Protein 3T2L (pdb70)

B-factor: mean 57.83, std 18.02, range [22.35, 181.58]

Radius of gyration: 25.31 Å; Cα contacts (8 Å, |Δi|>4): 677; chains: 1; bounding box: 60×40×96 Å

Secondary structure (DSSP, 8-state):
--EE-EEEEEEEPPP-SSS---SPEEP-SSEEEEEEEEPP----S---EEEEEEEEETTEEE-SSGGGPPEE-SS-EEEEEEES--TT---TTSEEEE--B--GGG--EEE-----TTS-EEEE--BSS-EEEEEEEEES----EEEEEEEE-TT-EEEEEE-TTTT--EEEEEES-EE-SSS-SSS-EEPPTT--EEEEE---EEPP--EE-TT--EEEEEEEEEETTB--EEEETTT--EE-TT-EEEEEEEEE------------SS--

Foldseek 3Di:
DKDFQFAAFEFEDADDDPHDDDDTHTDQFAWKFKWKDQDPDPDSVDDTDFGQIWTHDPNGTGHPDPVSTDIFAQGDMWMKMKPDRDPPQGALQFRKDFKAWDDPRNFMDMAETDDGRVRSYDYGYFTQKFKEKEWEAEDQAPQFKWAWKKKFFQWAAGIWGFNRYHDRDIGGDDTGIDIYPCHHNVRIDGHDHPDTDMTMIIHKDFFDFPDQDPVRWTFTMWMWIQTPNDIIDTDTCVLPGIRDTNYYHYHYHYDYDDDDDDDDDDDDPDDD

Sequence (272 aa):
LRVPLQVSSAVIKKQEVVTRRLAPDPVPLTEGAIGIFLSGTEPEDSGYKVIDNRKYVYSEGHHWGPPTANDTIYLVGNDADVCAYYPYKDDSYTDKTVIPLQSQDYVETEDIYYALNTINGFTPAITFDVHAYSLVELKISRENYFPCEISKITLKNSNLIKKGTINIAVDGSIHSSETGNYDLTTVTDASPHTLSVGESYVCRVLIPVPLKIERTDAEGGEFGLSVSLVIDGQQLVEIPYSELGEFRRQQGEKYVIGLKIKGTEIVPTVKALEWEDE

InterPro domains:
  IPR025049 Fimbrillin-like 1 [PF13149] (66-308)
  IPR042278 Fimbrillin-like 1, N-terminal [G3DSA:2.60.40.2620] (36-170)

Solvent-accessible surface area: 15919 Å² total

Nearest PDB structures (foldseek):
  3t2l-assembly1_A-2  TM=1.004E+00  e=6.876E-54  Bacteroides fragilis NCTC 9343
  3ufi-assembly1_A  TM=6.342E-01  e=2.877E-09  Bacteroides ovatus ATCC 8483
  5f44-assembly2_B  TM=2.552E-01  e=3.844E-03  Lacticaseibacillus rhamnosus GG
  4oq1-assembly1_A  TM=2.582E-01  e=5.865E-02  Streptococcus pneumoniae TIGR4
  6vjb-assembly1_A  TM=2.154E-01  e=1.006E-02  Streptococcus pyogenes

Structure (mmCIF, N/CA/C/O backbone):
data_3T2L
#
_entry.id   3T2L
#
_cell.length_a   87.285
_cell.length_b   87.285
_cell.length_c   101.476
_cell.angle_alpha   90.000
_cell.angle_beta   90.000
_cell.angle_gamma   120.000
#
_symmetry.space_group_name_H-M   'P 32 2 1'
#
loop_
_entity.id
_entity.type
_entity.pdbx_description
1 polymer 'Putative cell adhesion protein'
2 non-polymer 'CHLORIDE ION'
3 non-polymer GLYCEROL
4 water water
#
loop_
_atom_site.group_PDB
_atom_site.id
_atom_site.type_symbol
_atom_site.label_atom_id
_atom_site.label_alt_id
_atom_site.label_comp_id
_atom_site.label_asym_id
_atom_site.label_entity_id
_atom_site.label_seq_id
_atom_site.pdbx_PDB_ins_code
_atom_site.Cartn_x
_atom_site.Cartn_y
_atom_site.Cartn_z
_atom_site.occupancy
_atom_site.B_iso_or_equiv
_atom_site.auth_seq_id
_atom_site.auth_comp_id
_atom_site.auth_asym_id
_atom_site.auth_atom_id
_atom_site.pdbx_PDB_model_num
ATOM 1 N N . LEU A 1 17 ? 11.820 39.843 -34.749 1.00 62.46 36 LEU A N 1
ATOM 2 C CA . LEU A 1 17 ? 12.337 40.813 -33.783 1.00 61.43 36 LEU A CA 1
ATOM 3 C C . LEU A 1 17 ? 11.756 40.512 -32.402 1.00 60.61 36 LEU A C 1
ATOM 4 O O . LEU A 1 17 ? 10.547 40.297 -32.245 1.00 60.42 36 LEU A O 1
ATOM 9 N N . ARG A 1 18 ? 12.640 40.471 -31.418 1.00 52.99 37 ARG A N 1
ATOM 10 C CA . ARG A 1 18 ? 12.317 40.063 -30.066 1.00 51.22 37 ARG A CA 1
ATOM 11 C C . ARG A 1 18 ? 12.955 40.968 -29.012 1.00 52.64 37 ARG A C 1
ATOM 12 O O . ARG A 1 18 ? 14.026 41.515 -29.222 1.00 53.84 37 ARG A O 1
ATOM 20 N N . VAL A 1 19 ? 12.297 41.091 -27.870 1.00 46.73 38 VAL A N 1
ATOM 21 C CA . VAL A 1 19 ? 12.782 41.827 -26.715 1.00 44.68 38 VAL A CA 1
ATOM 22 C C . VAL A 1 19 ? 12.728 40.891 -25.471 1.00 49.12 38 VAL A C 1
ATOM 23 O O . VAL A 1 19 ? 11.850 40.017 -25.402 1.00 47.87 38 VAL A O 1
ATOM 27 N N . PRO A 1 20 ? 13.628 41.072 -24.478 1.00 43.98 39 PRO A N 1
ATOM 28 C CA . PRO A 1 20 ? 13.548 40.235 -23.265 1.00 42.54 39 PRO A CA 1
ATOM 29 C C . PRO A 1 20 ? 12.294 40.496 -22.413 1.00 45.32 39 PRO A C 1
ATOM 30 O O . PRO A 1 20 ? 11.817 41.633 -22.316 1.00 45.06 39 PRO A O 1
ATOM 34 N N . LEU A 1 21 ? 11.773 39.443 -21.774 1.00 39.94 40 LEU A N 1
ATOM 35 C CA . LEU A 1 21 ? 10.703 39.585 -20.801 1.00 39.96 40 LEU A CA 1
ATOM 36 C C . LEU A 1 21 ? 11.254 40.425 -19.637 1.00 43.92 40 LEU A C 1
ATOM 37 O O . LEU A 1 21 ? 12.401 40.196 -19.223 1.00 43.28 40 LEU A O 1
ATOM 42 N N . GLN A 1 22 ? 10.478 41.409 -19.131 1.00 39.64 41 GLN A N 1
ATOM 43 C CA . GLN A 1 22 ? 10.934 42.200 -17.994 1.00 39.27 41 GLN A CA 1
ATOM 44 C C . GLN A 1 22 ? 10.162 41.834 -16.758 1.00 44.29 41 GLN A C 1
ATOM 45 O O . GLN A 1 22 ? 9.007 42.277 -16.604 1.00 45.37 41 GLN A O 1
ATOM 51 N N . VAL A 1 23 ? 10.786 41.079 -15.833 1.00 41.17 42 VAL A N 1
ATOM 52 C CA . VAL A 1 23 ? 10.107 40.734 -14.559 1.00 39.45 42 VAL A CA 1
ATOM 53 C C . VAL A 1 23 ? 10.298 41.933 -13.600 1.00 47.51 42 VAL A C 1
ATOM 54 O O . VAL A 1 23 ? 11.351 42.059 -12.961 1.00 49.08 42 VAL A O 1
ATOM 58 N N . SER A 1 24 ? 9.294 42.836 -13.553 1.00 44.98 43 SER A N 1
ATOM 59 C CA . SER A 1 24 ? 9.302 44.045 -12.706 1.00 45.91 43 SER A CA 1
ATOM 60 C C . SER A 1 24 ? 9.440 43.674 -11.222 1.00 50.53 43 SER A C 1
ATOM 61 O O . SER A 1 24 ? 10.236 44.277 -10.505 1.00 50.99 43 SER A O 1
ATOM 64 N N . SER A 1 25 ? 8.677 42.666 -10.776 1.00 45.02 44 SER A N 1
ATOM 65 C CA . SER A 1 25 ? 8.723 42.178 -9.406 1.00 43.70 44 SER A CA 1
ATOM 66 C C . SER A 1 25 ? 7.902 40.917 -9.280 1.00 44.51 44 SER A C 1
ATOM 67 O O . SER A 1 25 ? 7.139 40.582 -10.189 1.00 43.32 44 SER A O 1
ATOM 70 N N . ALA A 1 26 ? 8.084 40.209 -8.154 1.00 40.45 45 ALA A N 1
ATOM 71 C CA . ALA A 1 26 ? 7.301 39.052 -7.719 1.00 39.12 45 ALA A CA 1
ATOM 72 C C . ALA A 1 26 ? 6.841 39.426 -6.335 1.00 44.89 45 ALA A C 1
ATOM 73 O O . ALA A 1 26 ? 7.684 39.601 -5.450 1.00 47.09 45 ALA A O 1
ATOM 75 N N . VAL A 1 27 ? 5.537 39.694 -6.167 1.00 40.80 46 VAL A N 1
ATOM 76 C CA . VAL A 1 27 ? 4.983 40.165 -4.880 1.00 41.09 46 VAL A CA 1
ATOM 77 C C . VAL A 1 27 ? 4.061 39.121 -4.228 1.00 46.19 46 VAL A C 1
ATOM 78 O O . VAL A 1 27 ? 3.426 38.350 -4.944 1.00 46.18 46 VAL A O 1
ATOM 82 N N . ILE A 1 28 ? 3.981 39.107 -2.876 1.00 44.52 47 ILE A N 1
ATOM 83 C CA . ILE A 1 28 ? 3.127 38.180 -2.127 1.00 44.93 47 ILE A CA 1
ATOM 84 C C . ILE A 1 28 ? 1.734 38.768 -1.969 1.00 50.80 47 ILE A C 1
ATOM 85 O O . ILE A 1 28 ? 1.592 39.843 -1.393 1.00 51.79 47 ILE A O 1
ATOM 90 N N . LYS A 1 29 ? 0.717 38.046 -2.458 1.00 48.33 48 LYS A N 1
ATOM 91 C CA A LYS A 1 29 ? -0.684 38.437 -2.329 0.50 49.22 48 LYS A CA 1
ATOM 92 C CA B LYS A 1 29 ? -0.669 38.460 -2.315 0.50 49.65 48 LYS A CA 1
ATOM 93 C C . LYS A 1 29 ? -1.193 38.043 -0.926 1.00 53.83 48 LYS A C 1
ATOM 94 O O . LYS A 1 29 ? -1.184 36.848 -0.561 1.00 52.11 48 LYS A O 1
ATOM 105 N N . GLN A 1 30 ? -1.585 39.045 -0.127 1.00 50.16 49 GLN A N 1
ATOM 106 C CA . GLN A 1 30 ? -2.101 38.810 1.208 1.00 49.92 49 GLN A CA 1
ATOM 107 C C . GLN A 1 30 ? -3.598 38.622 1.102 1.00 51.59 49 GLN A C 1
ATOM 108 O O . GLN A 1 30 ? -4.269 39.426 0.458 1.00 52.07 49 GLN A O 1
ATOM 114 N N . GLU A 1 31 ? -4.114 37.544 1.701 1.00 46.17 50 GLU A N 1
ATOM 115 C CA . GLU A 1 31 ? -5.556 37.272 1.711 1.00 46.25 50 GLU A CA 1
ATOM 116 C C . GLU A 1 31 ? -6.255 38.202 2.689 1.00 49.31 50 GLU A C 1
ATOM 117 O O . GLU A 1 31 ? -5.685 38.572 3.709 1.00 48.73 50 GLU A O 1
ATOM 123 N N . VAL A 1 32 ? -7.485 38.576 2.377 1.00 47.16 51 VAL A N 1
ATOM 124 C CA . VAL A 1 32 ? -8.309 39.449 3.206 1.00 46.70 51 VAL A CA 1
ATOM 125 C C . VAL A 1 32 ? -9.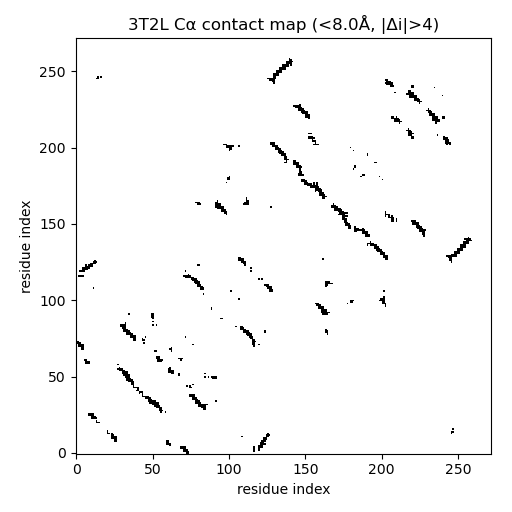084 38.543 4.125 1.00 50.47 51 VAL A C 1
ATOM 126 O O . VAL A 1 32 ? -10.017 37.864 3.687 1.00 50.02 51 VAL A O 1
ATOM 130 N N . VAL A 1 33 ? -8.650 38.473 5.391 1.00 46.80 52 VAL A N 1
ATOM 131 C CA . VAL A 1 33 ? -9.301 37.640 6.397 1.00 46.29 52 VAL A CA 1
ATOM 132 C C . VAL A 1 33 ? -9.912 38.541 7.504 1.00 49.91 52 VAL A C 1
ATOM 133 O O . VAL A 1 33 ? -11.108 38.447 7.762 1.00 50.00 52 VAL A O 1
ATOM 137 N N . THR A 1 34 ? -9.087 39.391 8.153 1.00 46.20 53 THR A N 1
ATOM 138 C CA . THR A 1 34 ? -9.502 40.296 9.246 1.00 47.05 53 THR A CA 1
ATOM 139 C C . THR A 1 34 ? -9.261 41.761 8.908 1.00 51.05 53 THR A C 1
ATOM 140 O O . THR A 1 34 ? -9.888 42.626 9.513 1.00 52.04 53 THR A O 1
ATOM 144 N N . ARG A 1 35 ? -8.334 42.030 7.976 1.00 45.92 54 ARG A N 1
ATOM 145 C CA A ARG A 1 35 ? -7.989 43.384 7.549 0.50 47.02 54 ARG A CA 1
ATOM 146 C CA B ARG A 1 35 ? -8.012 43.392 7.544 0.50 47.04 54 ARG A CA 1
ATOM 147 C C . ARG A 1 35 ? -7.842 43.448 6.025 1.00 51.27 54 ARG A C 1
ATOM 148 O O . ARG A 1 35 ? -7.583 42.415 5.389 1.00 49.70 54 ARG A O 1
ATOM 163 N N . LEU A 1 36 ? -7.989 44.657 5.445 1.00 48.38 55 LEU A N 1
ATOM 164 C CA . LEU A 1 36 ? -7.810 44.854 4.011 1.00 48.21 55 LEU A CA 1
ATOM 165 C C . LEU A 1 36 ? -6.314 44.767 3.698 1.00 54.24 55 LEU A C 1
ATOM 166 O O . LEU A 1 36 ? -5.475 45.025 4.577 1.00 52.94 55 LEU A O 1
ATOM 171 N N . ALA A 1 37 ? -5.986 44.336 2.475 1.00 52.20 56 ALA A N 1
ATOM 172 C CA . ALA A 1 37 ? -4.599 44.093 2.089 1.00 50.99 56 ALA A CA 1
ATOM 173 C C . ALA A 1 37 ? -3.860 45.374 1.747 1.00 56.98 56 ALA A C 1
ATOM 174 O O . ALA A 1 37 ? -4.287 46.148 0.882 1.00 56.75 56 ALA A O 1
ATOM 176 N N . PRO A 1 38 ? -2.699 45.583 2.394 1.00 55.72 57 PRO A N 1
ATOM 177 C CA . PRO A 1 38 ? -1.875 46.747 2.042 1.00 58.30 57 PRO A CA 1
ATOM 178 C C . PRO A 1 38 ? -1.127 46.507 0.712 1.00 65.88 57 PRO A C 1
ATOM 179 O O . PRO A 1 38 ? -1.432 45.544 -0.004 1.00 64.84 57 PRO A O 1
ATOM 183 N N . ASP A 1 39 ? -0.138 47.359 0.385 1.00 65.84 58 ASP A N 1
ATOM 184 C CA . ASP A 1 39 ? 0.688 47.152 -0.804 1.00 65.97 58 ASP A CA 1
ATOM 185 C C . ASP A 1 39 ? 1.394 45.815 -0.658 1.00 65.71 58 ASP A C 1
ATOM 186 O O . ASP A 1 39 ? 1.914 45.544 0.430 1.00 63.01 58 ASP A O 1
ATOM 191 N N . PRO A 1 40 ? 1.321 44.928 -1.694 1.00 62.16 59 PRO A N 1
ATOM 192 C CA . PRO A 1 40 ? 1.940 43.591 -1.576 1.00 59.10 59 PRO A CA 1
ATOM 193 C C . PRO A 1 40 ? 3.433 43.652 -1.311 1.00 59.52 59 PRO A C 1
ATOM 194 O O . PRO A 1 40 ? 4.122 44.533 -1.821 1.00 59.43 59 PRO A O 1
ATOM 198 N N . VAL A 1 41 ? 3.912 42.727 -0.479 1.00 54.42 60 VAL A N 1
ATOM 199 C CA . VAL A 1 41 ? 5.314 42.617 -0.072 1.00 52.97 60 VAL A CA 1
ATOM 200 C C . VAL A 1 41 ? 6.119 41.966 -1.215 1.00 52.76 60 VAL A C 1
ATOM 201 O O . VAL A 1 41 ? 5.791 40.854 -1.624 1.00 49.95 60 VAL A O 1
ATOM 205 N N . PRO A 1 42 ? 7.164 42.627 -1.751 1.00 49.59 61 PRO A N 1
ATOM 206 C CA . PRO A 1 42 ? 7.928 41.992 -2.843 1.00 48.10 61 PRO A CA 1
ATOM 207 C C . PRO A 1 42 ? 8.918 40.953 -2.330 1.00 54.79 61 PRO A C 1
ATOM 208 O O . PRO A 1 42 ? 9.500 41.123 -1.251 1.00 55.78 61 PRO A O 1
ATOM 212 N N . LEU A 1 43 ? 9.114 39.863 -3.118 1.00 50.57 62 LEU A N 1
ATOM 213 C CA . LEU A 1 43 ? 10.106 38.815 -2.815 1.00 48.51 62 LEU A CA 1
ATOM 214 C C . LEU A 1 43 ? 11.461 39.376 -3.230 1.00 51.50 62 LEU A C 1
ATOM 215 O O . LEU A 1 43 ? 11.562 39.970 -4.305 1.00 50.24 62 LEU A O 1
ATOM 220 N N . THR A 1 44 ? 12.446 39.372 -2.321 1.00 50.25 63 THR A N 1
ATOM 221 C CA . THR A 1 44 ? 13.736 40.007 -2.644 1.00 51.72 63 THR A CA 1
ATOM 222 C C . THR A 1 44 ? 14.916 39.025 -2.476 1.00 57.46 63 THR A C 1
ATOM 223 O O . THR A 1 44 ? 16.049 39.439 -2.188 1.00 59.33 63 THR A O 1
ATOM 227 N N . GLU A 1 45 ? 14.653 37.731 -2.689 1.00 52.66 64 GLU A N 1
ATOM 228 C CA . GLU A 1 45 ? 15.671 36.691 -2.574 1.00 52.10 64 GLU A CA 1
ATOM 229 C C . GLU A 1 45 ? 15.223 35.397 -3.195 1.00 52.36 64 GLU A C 1
ATOM 230 O O . GLU A 1 45 ? 14.027 35.079 -3.202 1.00 51.04 64 GLU A O 1
ATOM 236 N N . GLY A 1 46 ? 16.212 34.613 -3.599 1.00 46.42 65 GLY A N 1
ATOM 237 C CA . GLY A 1 46 ? 15.994 33.282 -4.125 1.00 44.74 65 GLY A CA 1
ATOM 238 C C . GLY A 1 46 ? 15.767 33.263 -5.613 1.00 47.29 65 GLY A C 1
ATOM 239 O O . GLY A 1 46 ? 16.338 34.078 -6.351 1.00 47.06 65 GLY A O 1
ATOM 240 N N . ALA A 1 47 ? 14.911 32.313 -6.052 1.00 41.64 66 ALA A N 1
ATOM 241 C CA . ALA A 1 47 ? 14.658 32.058 -7.445 1.00 39.76 66 ALA A CA 1
ATOM 242 C C . ALA A 1 47 ? 13.216 31.660 -7.708 1.00 41.78 66 ALA A C 1
ATOM 243 O O . ALA A 1 47 ? 12.550 31.064 -6.850 1.00 39.29 66 ALA A O 1
ATOM 245 N N . ILE A 1 48 ? 12.731 32.016 -8.912 1.00 37.85 67 ILE A N 1
ATOM 246 C CA . ILE A 1 48 ? 11.380 31.670 -9.367 1.00 37.72 67 ILE A CA 1
ATOM 247 C C . ILE A 1 48 ? 11.502 30.749 -10.582 1.00 40.13 67 ILE A C 1
ATOM 248 O O . ILE A 1 48 ? 12.516 30.782 -11.281 1.00 39.27 67 ILE A O 1
ATOM 253 N N . GLY A 1 49 ? 10.467 29.961 -10.810 1.00 37.27 68 GLY A N 1
ATOM 254 C CA . GLY A 1 49 ? 10.331 29.110 -11.987 1.00 38.11 68 GLY A CA 1
ATOM 255 C C . GLY A 1 49 ? 9.308 29.726 -12.926 1.00 42.11 68 GLY A C 1
ATOM 256 O O . GLY A 1 49 ? 8.162 29.938 -12.530 1.00 41.91 68 GLY A O 1
ATOM 257 N N . ILE A 1 50 ? 9.711 30.058 -14.161 1.00 38.70 69 ILE A N 1
ATOM 258 C CA . ILE A 1 50 ? 8.809 30.686 -15.135 1.00 37.86 69 ILE A CA 1
ATOM 259 C C . ILE A 1 50 ? 8.471 29.709 -16.254 1.00 41.76 69 ILE A C 1
ATOM 260 O O . ILE A 1 50 ? 9.325 28.952 -16.722 1.00 43.68 69 ILE A O 1
ATOM 265 N N . PHE A 1 51 ? 7.203 29.723 -16.661 1.00 36.34 70 PHE A N 1
ATOM 266 C CA . PHE A 1 51 ? 6.660 28.945 -17.778 1.00 35.61 70 PHE A CA 1
ATOM 267 C C . PHE A 1 51 ? 6.117 29.872 -18.842 1.00 41.97 70 PHE A C 1
ATOM 268 O O . PHE A 1 51 ? 5.443 30.846 -18.517 1.00 41.15 70 PHE A O 1
ATOM 276 N N . LEU A 1 52 ? 6.400 29.575 -20.111 1.00 40.04 71 LEU A N 1
ATOM 277 C CA . LEU A 1 52 ? 5.849 30.315 -21.234 1.00 39.44 71 LEU A CA 1
ATOM 278 C C . LEU A 1 52 ? 5.353 29.336 -22.287 1.00 45.43 71 LEU A C 1
ATOM 279 O O . LEU A 1 52 ? 6.041 28.366 -22.628 1.00 45.58 71 LEU A O 1
ATOM 284 N N . SER A 1 53 ? 4.164 29.622 -22.826 1.00 43.12 72 SER A N 1
ATOM 285 C CA . SER A 1 53 ? 3.610 28.938 -23.985 1.00 44.02 72 SER A CA 1
ATOM 286 C C . SER A 1 53 ? 2.863 29.976 -24.863 1.00 48.79 72 SER A C 1
ATOM 287 O O . SER A 1 53 ? 2.294 30.932 -24.339 1.00 47.37 72 SER A O 1
ATOM 290 N N . GLY A 1 54 ? 2.913 29.815 -26.180 1.00 47.73 73 GLY A N 1
ATOM 291 C CA . GLY A 1 54 ? 2.214 30.722 -27.084 1.00 48.96 73 GLY A CA 1
ATOM 292 C C . GLY A 1 54 ? 0.712 30.685 -26.863 1.00 57.79 73 GLY A C 1
ATOM 293 O O . GLY A 1 54 ? 0.160 29.611 -26.615 1.00 58.72 73 GLY A O 1
ATOM 294 N N . THR A 1 55 ? 0.048 31.863 -26.854 1.00 57.69 74 THR A N 1
ATOM 295 C CA . THR A 1 55 ? -1.408 31.965 -26.662 1.00 60.48 74 THR A CA 1
ATOM 296 C C . THR A 1 55 ? -2.089 31.236 -27.824 1.00 72.79 74 THR A C 1
ATOM 297 O O . THR A 1 55 ? -1.620 31.328 -28.964 1.00 73.94 74 THR A O 1
ATOM 301 N N . GLU A 1 56 ? -3.152 30.468 -27.514 1.00 75.31 75 GLU A N 1
ATOM 302 C CA . GLU A 1 56 ? -3.917 29.661 -28.467 1.00 79.90 75 GLU A CA 1
ATOM 303 C C . GLU A 1 56 ? -4.407 30.488 -29.674 1.00 89.41 75 GLU A C 1
ATOM 304 O O . GLU A 1 56 ? -5.170 31.438 -29.475 1.00 89.72 75 GLU A O 1
ATOM 310 N N . PRO A 1 57 ? -3.953 30.158 -30.920 1.00 89.73 76 PRO A N 1
ATOM 311 C CA . PRO A 1 57 ? -4.409 30.918 -32.105 1.00 91.63 76 PRO A CA 1
ATOM 312 C C . PRO A 1 57 ? -5.860 30.60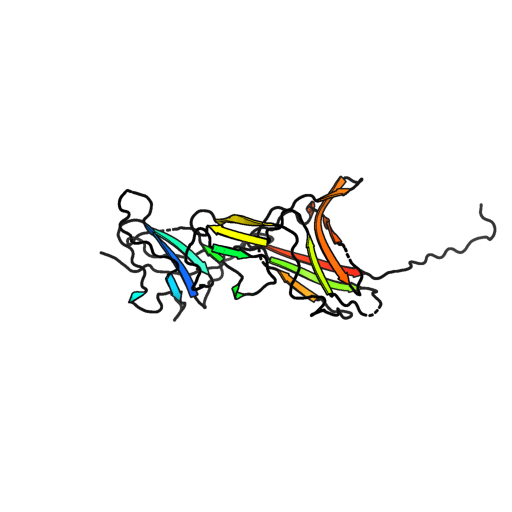9 -32.483 1.00 97.83 76 PRO A C 1
ATOM 313 O O . PRO A 1 57 ? -6.784 31.291 -32.040 1.00 98.08 76 PRO A O 1
ATOM 317 N N . GLU A 1 62 ? -1.912 26.531 -37.047 1.00 112.77 81 GLU A N 1
ATOM 318 C CA . GLU A 1 62 ? -2.088 26.906 -35.646 1.00 111.10 81 GLU A CA 1
ATOM 319 C C . GLU A 1 62 ? -0.714 27.101 -34.949 1.00 112.19 81 GLU A C 1
ATOM 320 O O . GLU A 1 62 ? -0.435 26.489 -33.909 1.00 111.06 81 GLU A O 1
ATOM 322 N N . ASP A 1 63 ? 0.129 27.979 -35.529 1.00 106.87 82 ASP A N 1
ATOM 323 C CA . ASP A 1 63 ? 1.465 28.295 -35.017 1.00 103.79 82 ASP A CA 1
ATOM 324 C C . ASP A 1 63 ? 1.418 29.560 -34.141 1.00 101.99 82 ASP A C 1
ATOM 325 O O . ASP A 1 63 ? 1.147 30.664 -34.632 1.00 101.78 82 ASP A O 1
ATOM 330 N N . SER A 1 64 ? 1.692 29.383 -32.842 1.00 93.40 83 SER A N 1
ATOM 331 C CA . SER A 1 64 ? 1.682 30.468 -31.858 1.00 89.89 83 SER A CA 1
ATOM 332 C C . SER A 1 64 ? 2.885 31.410 -31.999 1.00 87.37 83 SER A C 1
ATOM 333 O O . SER A 1 64 ? 2.801 32.547 -31.537 1.00 87.41 83 SER A O 1
ATOM 336 N N . GLY A 1 65 ? 3.972 30.937 -32.625 1.00 78.04 84 GLY A N 1
ATOM 337 C CA . GLY A 1 65 ? 5.202 31.706 -32.806 1.00 74.03 84 GLY A CA 1
ATOM 338 C C . GLY A 1 65 ? 6.150 31.581 -31.625 1.00 70.68 84 GLY A C 1
ATOM 339 O O . GLY A 1 65 ? 7.115 32.346 -31.514 1.00 70.11 84 GLY A O 1
ATOM 340 N N . TYR A 1 66 ? 5.862 30.622 -30.709 1.00 59.94 85 TYR A N 1
ATOM 341 C CA . TYR A 1 66 ? 6.685 30.368 -29.534 1.00 53.90 85 TYR A CA 1
ATOM 342 C C . TYR A 1 66 ? 6.979 28.901 -29.312 1.00 54.78 85 TYR A C 1
ATOM 343 O O . TYR A 1 66 ? 6.101 28.043 -29.372 1.00 55.73 85 TYR A O 1
ATOM 352 N N . LYS A 1 67 ? 8.210 28.642 -28.963 1.00 49.56 86 LYS A N 1
ATOM 353 C CA . LYS A 1 67 ? 8.663 27.359 -28.481 1.00 50.30 86 LYS A CA 1
ATOM 354 C C . LYS A 1 67 ? 8.344 27.389 -26.972 1.00 52.89 86 LYS A C 1
ATOM 355 O O . LYS A 1 67 ? 8.513 28.429 -26.318 1.00 51.31 86 LYS A O 1
ATOM 361 N N . VAL A 1 68 ? 7.779 26.298 -26.460 1.00 49.01 87 VAL A N 1
ATOM 362 C CA . VAL A 1 68 ? 7.393 26.122 -25.075 1.00 47.95 87 VAL A CA 1
ATOM 363 C C . VAL A 1 68 ? 8.628 26.248 -24.167 1.00 49.63 87 VAL A C 1
ATOM 364 O O . VAL A 1 68 ? 9.682 25.713 -24.500 1.00 50.20 87 VAL A O 1
ATOM 368 N N . ILE A 1 69 ? 8.494 26.996 -23.057 1.00 43.49 88 ILE A N 1
ATOM 369 C CA . ILE A 1 69 ? 9.522 27.160 -22.017 1.00 42.19 88 ILE A CA 1
ATOM 370 C C . ILE A 1 69 ? 8.925 26.635 -20.721 1.00 45.53 88 ILE A C 1
ATOM 371 O O . ILE A 1 69 ? 7.878 27.116 -20.282 1.00 45.26 88 ILE A O 1
ATOM 376 N N . ASP A 1 70 ? 9.538 25.588 -20.165 1.00 41.72 89 ASP A N 1
ATOM 377 C CA . ASP A 1 70 ? 9.077 24.958 -18.937 1.00 39.87 89 ASP A CA 1
ATOM 378 C C . ASP A 1 70 ? 10.080 25.159 -17.806 1.00 43.42 89 ASP A C 1
ATOM 379 O O . ASP A 1 70 ? 11.236 24.789 -17.952 1.00 44.64 89 ASP A O 1
ATOM 384 N N . ASN A 1 71 ? 9.639 25.750 -16.698 1.00 38.42 90 ASN A N 1
ATOM 385 C CA . ASN A 1 71 ? 10.402 25.925 -15.460 1.00 38.69 90 ASN A CA 1
ATOM 386 C C . ASN A 1 71 ? 11.755 26.638 -15.660 1.00 42.39 90 ASN A C 1
ATOM 387 O O . ASN A 1 71 ? 12.780 26.148 -15.203 1.00 44.33 90 ASN A O 1
ATOM 392 N N . ARG A 1 72 ? 11.761 27.779 -16.353 1.00 37.24 91 ARG A N 1
ATOM 393 C CA . ARG A 1 72 ? 12.985 28.554 -16.545 1.00 36.16 91 ARG A CA 1
ATOM 394 C C . ARG A 1 72 ? 13.322 29.282 -15.218 1.00 39.52 91 ARG A C 1
ATOM 395 O O . ARG A 1 72 ? 12.478 29.987 -14.675 1.00 37.17 91 ARG A O 1
ATOM 403 N N . LYS A 1 73 ? 14.525 29.070 -14.686 1.00 38.12 92 LYS A N 1
ATOM 404 C CA . LYS A 1 73 ? 14.954 29.683 -13.423 1.00 37.79 92 LYS A CA 1
ATOM 405 C C . LYS A 1 73 ? 15.367 31.152 -13.615 1.00 41.92 92 LYS A C 1
ATOM 406 O O . LYS A 1 73 ? 16.226 31.450 -14.447 1.00 39.73 92 LYS A O 1
ATOM 412 N N . TYR A 1 74 ? 14.722 32.071 -12.850 1.00 39.98 93 TYR A N 1
ATOM 413 C CA . TYR A 1 74 ? 15.071 33.506 -12.818 1.00 39.23 93 TYR A CA 1
ATOM 414 C C . TYR A 1 74 ? 15.495 33.811 -11.401 1.00 41.03 93 TYR A C 1
ATOM 415 O O . TYR A 1 74 ? 14.948 33.232 -10.469 1.00 38.80 93 TYR A O 1
ATOM 424 N N . VAL A 1 75 ? 16.549 34.600 -11.233 1.00 39.96 94 VAL A N 1
ATOM 425 C CA . VAL A 1 75 ? 17.096 34.839 -9.889 1.00 40.71 94 VAL A CA 1
ATOM 426 C C . VAL A 1 75 ? 17.046 36.322 -9.498 1.00 45.22 94 VAL A C 1
ATOM 427 O O . VAL A 1 75 ? 17.115 37.202 -10.350 1.00 44.36 94 VAL A O 1
ATOM 431 N N . TYR A 1 76 ? 16.892 36.590 -8.221 1.00 43.61 95 TYR A N 1
ATOM 432 C CA . TYR A 1 76 ? 16.884 37.969 -7.782 1.00 45.29 95 TYR A CA 1
ATOM 433 C C . TYR A 1 76 ? 18.315 38.412 -7.549 1.00 55.93 95 TYR A C 1
ATOM 434 O O . TYR A 1 76 ? 19.029 37.791 -6.763 1.00 57.69 95 TYR A O 1
ATOM 443 N N . SER A 1 77 ? 18.731 39.483 -8.217 1.00 56.50 96 SER A N 1
ATOM 444 C CA . SER A 1 77 ? 20.084 40.011 -8.100 1.00 60.52 96 SER A CA 1
ATOM 445 C C . SER A 1 77 ? 20.111 41.483 -8.456 1.00 70.90 96 SER A C 1
ATOM 446 O O . SER A 1 77 ? 19.527 41.882 -9.472 1.00 71.65 96 SER A O 1
ATOM 449 N N . GLU A 1 78 ? 20.823 42.283 -7.631 1.00 71.01 97 GLU A N 1
ATOM 450 C CA . GLU A 1 78 ? 21.009 43.733 -7.787 1.00 72.38 97 GLU A CA 1
ATOM 451 C C . GLU A 1 78 ? 19.655 44.444 -7.926 1.00 74.15 97 GLU A C 1
ATOM 452 O O . GLU A 1 78 ? 19.428 45.208 -8.870 1.00 74.68 97 GLU A O 1
ATOM 458 N N . GLY A 1 79 ? 18.765 44.136 -6.995 1.00 68.58 98 GLY A N 1
ATOM 459 C CA . GLY A 1 79 ? 17.434 44.718 -6.920 1.00 67.60 98 GLY A CA 1
ATOM 460 C C . GLY A 1 79 ? 16.392 44.274 -7.931 1.00 68.34 98 GLY A C 1
ATOM 461 O O . GLY A 1 79 ? 15.264 44.783 -7.864 1.00 67.92 98 GLY A O 1
ATOM 462 N N . HIS A 1 80 ? 16.727 43.329 -8.868 1.00 61.67 99 HIS A N 1
ATOM 463 C CA A HIS A 1 80 ? 15.759 42.873 -9.875 0.50 60.12 99 HIS A CA 1
ATOM 464 C CA B HIS A 1 80 ? 15.775 42.880 -9.894 0.50 60.45 99 HIS A CA 1
ATOM 465 C C . HIS A 1 80 ? 15.839 41.363 -10.150 1.00 60.32 99 HIS A C 1
ATOM 466 O O . HIS A 1 80 ? 16.864 40.734 -9.883 1.00 60.32 99 HIS A O 1
ATOM 479 N N . TRP A 1 81 ? 14.749 40.797 -10.718 1.00 50.96 100 TRP A N 1
ATOM 480 C CA . TRP A 1 81 ? 14.652 39.405 -11.146 1.00 47.00 100 TRP A CA 1
ATOM 481 C C . TRP A 1 81 ? 15.175 39.331 -12.560 1.00 49.85 100 TRP A C 1
ATOM 482 O O . TRP A 1 81 ? 14.865 40.202 -13.359 1.00 51.93 100 TRP A O 1
ATOM 493 N N . GLY A 1 82 ? 15.977 38.328 -12.875 1.00 44.05 101 GLY A N 1
ATOM 494 C CA . GLY A 1 82 ? 16.523 38.197 -14.222 1.00 42.14 101 GLY A CA 1
ATOM 495 C C . GLY A 1 82 ? 17.098 36.830 -14.494 1.00 42.51 101 GLY A C 1
ATOM 496 O O . GLY A 1 82 ? 17.174 36.007 -13.575 1.00 41.27 101 GLY A O 1
ATOM 497 N N . PRO A 1 83 ? 17.514 36.531 -15.749 1.00 39.47 102 PRO A N 1
ATOM 498 C CA . PRO A 1 83 ? 18.085 35.193 -16.015 1.00 39.70 102 PRO A CA 1
ATOM 499 C C . PRO A 1 83 ? 19.466 35.034 -15.358 1.00 46.77 102 PRO A C 1
ATOM 500 O O . PRO A 1 83 ? 20.196 36.030 -15.296 1.00 48.41 102 PRO A O 1
ATOM 504 N N . PRO A 1 84 ? 19.870 33.843 -14.859 1.00 44.27 103 PRO A N 1
ATOM 505 C CA . PRO A 1 84 ? 21.221 33.731 -14.250 1.00 46.38 103 PRO A CA 1
ATOM 506 C C . PRO A 1 84 ? 22.334 34.103 -15.240 1.00 54.47 103 PRO A C 1
ATOM 507 O O . PRO A 1 84 ? 23.286 34.747 -14.835 1.00 56.81 103 PRO A O 1
ATOM 511 N N . THR A 1 85 ? 22.187 33.742 -16.532 1.00 52.06 104 THR A N 1
ATOM 512 C CA . THR A 1 85 ? 23.094 34.082 -17.653 1.00 53.15 104 THR A CA 1
ATOM 513 C C . THR A 1 85 ? 22.249 34.562 -18.850 1.00 58.41 104 THR A C 1
ATOM 514 O O . THR A 1 85 ? 21.032 34.342 -18.876 1.00 57.81 104 THR A O 1
ATOM 518 N N . ALA A 1 86 ? 22.898 35.168 -19.856 1.00 56.05 105 ALA A N 1
ATOM 519 C CA . ALA A 1 86 ? 22.268 35.695 -21.076 1.00 55.06 105 ALA A CA 1
ATOM 520 C C . ALA A 1 86 ? 21.498 34.622 -21.865 1.00 57.42 105 ALA A C 1
ATOM 521 O O . ALA A 1 86 ? 20.420 34.918 -22.360 1.00 56.69 105 ALA A O 1
ATOM 523 N N . ASN A 1 87 ? 22.022 33.388 -21.958 1.00 54.74 106 ASN A N 1
ATOM 524 C CA . ASN A 1 87 ? 21.386 32.274 -22.679 1.00 54.71 106 ASN A CA 1
ATOM 525 C C . ASN A 1 87 ? 20.075 31.814 -22.031 1.00 56.58 106 ASN A C 1
ATOM 526 O O . ASN A 1 87 ? 19.274 31.138 -22.693 1.00 56.70 106 ASN A O 1
ATOM 531 N N . ASP A 1 88 ? 19.847 32.192 -20.753 1.00 49.99 107 ASP A N 1
ATOM 532 C CA . ASP A 1 88 ? 18.638 31.823 -20.030 1.00 49.17 107 ASP A CA 1
ATOM 533 C C . ASP A 1 88 ? 17.512 32.843 -20.246 1.00 50.51 107 ASP A C 1
ATOM 534 O O . ASP A 1 88 ? 16.394 32.602 -19.787 1.00 48.98 107 ASP A O 1
ATOM 539 N N . THR A 1 89 ? 17.795 33.961 -20.963 1.00 46.03 108 THR A N 1
ATOM 540 C CA . THR A 1 89 ? 16.819 35.030 -21.228 1.00 44.85 108 THR A CA 1
ATOM 541 C C . THR A 1 89 ? 15.574 34.492 -21.927 1.00 46.41 108 THR A C 1
ATOM 542 O O . THR A 1 89 ? 15.678 33.732 -22.883 1.00 45.42 108 THR A O 1
ATOM 546 N N . ILE A 1 90 ? 14.396 34.879 -21.418 1.00 42.26 109 ILE A N 1
ATOM 547 C CA . ILE A 1 90 ? 13.106 34.574 -22.039 1.00 40.60 109 ILE A CA 1
ATOM 548 C C . ILE A 1 90 ? 12.790 35.759 -22.999 1.00 43.38 109 ILE A C 1
ATOM 549 O O . ILE A 1 90 ? 12.690 36.892 -22.543 1.00 41.08 109 ILE A O 1
ATOM 554 N N . TYR A 1 91 ? 12.610 35.488 -24.297 1.00 42.82 110 TYR A N 1
ATOM 555 C CA . TYR A 1 91 ? 12.295 36.526 -25.291 1.00 43.68 110 TYR A CA 1
ATOM 556 C C . TYR A 1 91 ? 10.808 36.558 -25.680 1.00 46.96 110 TYR A C 1
ATOM 557 O O . TYR A 1 91 ? 10.135 35.528 -25.743 1.00 46.49 110 TYR A O 1
ATOM 566 N N . LEU A 1 92 ? 10.321 37.764 -25.963 1.00 43.15 111 LEU A N 1
ATOM 567 C CA . LEU A 1 92 ? 8.964 38.004 -26.425 1.00 42.91 111 LEU A CA 1
ATOM 568 C C . LEU A 1 92 ? 9.007 38.593 -27.837 1.00 49.60 111 LEU A C 1
ATOM 569 O O . LEU A 1 92 ? 9.909 39.383 -28.165 1.00 48.11 111 LEU A O 1
ATOM 574 N N . VAL A 1 93 ? 8.052 38.159 -28.682 1.00 46.83 112 VAL A N 1
ATOM 575 C CA . VAL A 1 93 ? 7.845 38.637 -30.053 1.00 45.96 112 VAL A CA 1
ATOM 576 C C . VAL A 1 93 ? 6.500 39.353 -30.054 1.00 50.29 112 VAL A C 1
ATOM 577 O O . VAL A 1 93 ? 5.896 39.511 -28.980 1.00 49.24 112 VAL A O 1
ATOM 581 N N . GLY A 1 94 ? 6.059 39.828 -31.226 1.00 49.03 113 GLY A N 1
ATOM 582 C CA . GLY A 1 94 ? 4.791 40.544 -31.370 1.00 49.53 113 GLY A CA 1
ATOM 583 C C . GLY A 1 94 ? 3.579 39.728 -30.971 1.00 54.39 113 GLY A C 1
ATOM 584 O O . GLY A 1 94 ? 2.578 40.281 -30.498 1.00 54.95 113 GLY A O 1
ATOM 585 N N . ASN A 1 95 ? 3.674 38.391 -31.157 1.00 50.86 114 ASN A N 1
ATOM 586 C CA . ASN A 1 95 ? 2.631 37.423 -30.801 1.00 51.49 114 ASN A CA 1
ATOM 587 C C . ASN A 1 95 ? 2.463 37.284 -29.267 1.00 51.40 114 ASN A C 1
ATOM 588 O O . ASN A 1 95 ? 3.424 37.378 -28.512 1.00 48.01 114 ASN A O 1
ATOM 593 N N . ASP A 1 96 ? 1.234 37.037 -28.838 1.00 48.62 115 ASP A N 1
ATOM 594 C CA . ASP A 1 96 ? 0.888 36.857 -27.450 1.00 48.81 115 ASP A CA 1
ATOM 595 C C . ASP A 1 96 ? 1.397 35.510 -26.883 1.00 52.09 115 ASP A C 1
ATOM 596 O O . ASP A 1 96 ? 1.398 34.482 -27.567 1.00 52.15 115 ASP A O 1
ATOM 601 N N . ALA A 1 97 ? 1.863 35.550 -25.633 1.00 46.30 116 ALA A N 1
ATOM 602 C CA . ALA A 1 97 ? 2.316 34.388 -24.877 1.00 45.06 116 ALA A CA 1
ATOM 603 C C . ALA A 1 97 ? 1.614 34.374 -23.557 1.00 48.56 116 ALA A C 1
ATOM 604 O O . ALA A 1 97 ? 1.229 35.429 -23.069 1.00 48.58 116 ALA A O 1
ATOM 606 N N . ASP A 1 98 ? 1.404 33.183 -22.995 1.00 46.96 117 ASP A N 1
ATOM 607 C CA . ASP A 1 98 ? 0.824 32.959 -21.661 1.00 46.29 117 ASP A CA 1
ATOM 608 C C . ASP A 1 98 ? 1.989 32.631 -20.724 1.00 47.39 117 ASP A C 1
ATOM 609 O O . ASP A 1 98 ? 2.711 31.654 -20.974 1.00 46.45 117 ASP A O 1
ATOM 614 N N . VAL A 1 99 ? 2.227 33.491 -19.707 1.00 41.57 118 VAL A N 1
ATOM 615 C CA . VAL A 1 99 ? 3.363 33.373 -18.783 1.00 37.54 118 VAL A CA 1
ATOM 616 C C . VAL A 1 99 ? 2.853 33.197 -17.354 1.00 40.78 118 VAL A C 1
ATOM 617 O O . VAL A 1 99 ? 2.033 33.991 -16.885 1.00 40.46 118 VAL A O 1
ATOM 621 N N . CYS A 1 100 ? 3.323 32.135 -16.669 1.00 36.80 119 CYS A N 1
ATOM 622 C CA . CYS A 1 100 ? 2.987 31.894 -15.268 1.00 37.34 119 CYS A CA 1
ATOM 623 C C . CYS A 1 100 ? 4.290 31.653 -14.526 1.00 40.15 119 CYS A C 1
ATOM 624 O O . CYS A 1 100 ? 5.360 31.608 -15.153 1.00 39.26 119 CYS A O 1
ATOM 627 N N . ALA A 1 101 ? 4.234 31.608 -13.202 1.00 35.44 120 ALA A N 1
ATOM 628 C CA . ALA A 1 101 ? 5.435 31.455 -12.366 1.00 33.74 120 ALA A CA 1
ATOM 629 C C . ALA A 1 101 ? 5.067 30.915 -11.007 1.00 37.76 120 ALA A C 1
ATOM 630 O O . ALA A 1 101 ? 3.896 30.965 -10.619 1.00 37.71 120 ALA A O 1
ATOM 632 N N . TYR A 1 102 ? 6.061 30.385 -10.294 1.00 33.23 121 TYR A N 1
ATOM 633 C CA . TYR A 1 102 ? 5.897 29.918 -8.933 1.00 33.25 121 TYR A CA 1
ATOM 634 C C . TYR A 1 102 ? 7.207 30.227 -8.206 1.00 37.45 121 TYR A C 1
ATOM 635 O O . TYR A 1 102 ? 8.244 30.413 -8.834 1.00 36.59 121 TYR A O 1
ATOM 644 N N . TYR A 1 103 ? 7.151 30.211 -6.877 1.00 34.52 122 TYR A N 1
ATOM 645 C CA . TYR A 1 103 ? 8.248 30.443 -5.970 1.00 32.76 122 TYR A CA 1
ATOM 646 C C . TYR A 1 103 ? 8.108 29.491 -4.766 1.00 36.52 122 TYR A C 1
ATOM 647 O O . TYR A 1 103 ? 6.986 29.359 -4.259 1.00 37.23 122 TYR A O 1
ATOM 656 N N . PRO A 1 104 ? 9.220 28.963 -4.202 1.00 32.46 123 PRO A N 1
ATOM 657 C CA . PRO A 1 104 ? 10.613 29.048 -4.710 1.00 32.09 123 PRO A CA 1
ATOM 658 C C . PRO A 1 104 ? 10.892 28.011 -5.799 1.00 35.83 123 PRO A C 1
ATOM 659 O O . PRO A 1 104 ? 10.349 26.913 -5.784 1.00 36.20 123 PRO A O 1
ATOM 663 N N . TYR A 1 105 ? 11.755 28.356 -6.738 1.00 35.50 124 TYR A N 1
ATOM 664 C CA . TYR A 1 105 ? 12.145 27.471 -7.841 1.00 35.43 124 TYR A CA 1
ATOM 665 C C . TYR A 1 105 ? 12.561 26.087 -7.335 1.00 38.95 124 TYR A C 1
ATOM 666 O O . TYR A 1 105 ? 13.268 25.993 -6.322 1.00 38.55 124 TYR A O 1
ATOM 675 N N . LYS A 1 106 ? 12.120 25.022 -8.036 1.00 35.36 125 LYS A N 1
ATOM 676 C CA . LYS A 1 106 ? 12.504 23.621 -7.754 1.00 36.48 125 LYS A CA 1
ATOM 677 C C . LYS A 1 106 ? 12.874 23.002 -9.104 1.00 41.57 125 LYS A C 1
ATOM 678 O O . LYS A 1 106 ? 12.058 23.043 -10.031 1.00 41.19 125 LYS A O 1
ATOM 684 N N . ASP A 1 107 ? 14.129 22.490 -9.217 1.00 38.68 126 ASP A N 1
ATOM 685 C CA A ASP A 1 107 ? 14.718 21.980 -10.452 0.50 40.32 126 ASP A CA 1
ATOM 686 C CA B ASP A 1 107 ? 14.704 21.981 -10.470 0.50 40.40 126 ASP A CA 1
ATOM 687 C C . ASP A 1 107 ? 13.827 20.956 -11.194 1.00 46.40 126 ASP A C 1
ATOM 688 O O . ASP A 1 107 ? 13.778 20.984 -12.419 1.00 46.20 126 ASP A O 1
ATOM 697 N N . SER A 1 108 ? 13.117 20.100 -10.462 1.00 45.04 127 SER A N 1
ATOM 698 C CA . SER A 1 108 ? 12.275 19.037 -11.032 1.00 45.94 127 SER A CA 1
ATOM 699 C C . SER A 1 108 ? 10.798 19.418 -11.386 1.00 49.58 127 SER A C 1
ATOM 700 O O . SER A 1 108 ? 10.063 18.560 -11.869 1.00 50.59 127 SER A O 1
ATOM 703 N N . TYR A 1 109 ? 10.362 20.655 -11.132 1.00 44.93 128 TYR A N 1
ATOM 704 C CA . TYR A 1 109 ? 8.967 21.073 -11.358 1.00 43.55 128 TYR A CA 1
ATOM 705 C C . TYR A 1 109 ? 8.779 21.496 -12.798 1.00 47.30 128 TYR A C 1
ATOM 706 O O . TYR A 1 109 ? 8.562 22.671 -13.082 1.00 46.12 128 TYR A O 1
ATOM 715 N N . THR A 1 110 ? 8.843 20.519 -13.710 1.00 45.29 129 THR A N 1
ATOM 716 C CA . THR A 1 110 ? 8.826 20.740 -15.153 1.00 45.77 129 THR A CA 1
ATOM 717 C C . THR A 1 110 ? 7.406 20.750 -15.810 1.00 48.33 129 THR A C 1
ATOM 718 O O . THR A 1 110 ? 7.322 21.021 -17.000 1.00 47.73 129 THR A O 1
ATOM 722 N N . ASP A 1 111 ? 6.314 20.522 -15.067 1.00 43.44 130 ASP A N 1
ATOM 723 C CA . ASP A 1 111 ? 4.973 20.591 -15.671 1.00 43.71 130 ASP A CA 1
ATOM 724 C C . ASP A 1 111 ? 4.046 21.491 -14.811 1.00 47.47 130 ASP A C 1
ATOM 725 O O . ASP A 1 111 ? 3.622 21.085 -13.730 1.00 48.67 130 ASP A O 1
ATOM 730 N N . LYS A 1 112 ? 3.735 22.708 -15.315 1.00 42.87 131 LYS A N 1
ATOM 731 C CA . LYS A 1 112 ? 2.909 23.734 -14.646 1.00 41.30 131 LYS A CA 1
ATOM 732 C C . LYS A 1 112 ? 1.452 23.264 -14.334 1.00 44.79 131 LYS A C 1
ATOM 733 O O . LYS A 1 112 ? 0.794 23.848 -13.480 1.00 43.60 131 LYS A O 1
ATOM 739 N N . THR A 1 113 ? 0.947 22.264 -15.057 1.00 42.67 132 THR A N 1
ATOM 740 C CA . THR A 1 113 ? -0.433 21.805 -14.874 1.00 44.21 132 THR A CA 1
ATOM 741 C C . THR A 1 113 ? -0.557 20.775 -13.715 1.00 48.07 132 THR A C 1
ATOM 742 O O . THR A 1 113 ? -1.672 20.527 -13.263 1.00 48.24 132 THR A O 1
ATOM 746 N N . VAL A 1 114 ? 0.579 20.182 -13.256 1.00 43.90 133 VAL A N 1
ATOM 747 C CA . VAL A 1 114 ? 0.641 19.162 -12.210 1.00 42.89 133 VAL A CA 1
ATOM 748 C C . VAL A 1 114 ? 1.788 19.468 -11.206 1.00 47.39 133 VAL A C 1
ATOM 749 O O . VAL A 1 114 ? 2.553 18.572 -10.830 1.00 49.05 133 VAL A O 1
ATOM 753 N N . ILE A 1 115 ? 1.869 20.720 -10.725 1.00 42.71 134 ILE A N 1
ATOM 754 C CA . ILE A 1 115 ? 2.848 21.115 -9.688 1.00 40.53 134 ILE A CA 1
ATOM 755 C C . ILE A 1 115 ? 2.507 20.326 -8.405 1.00 47.60 134 ILE A C 1
ATOM 756 O O . ILE A 1 115 ? 1.358 20.387 -7.962 1.00 49.37 134 ILE A O 1
ATOM 761 N N . PRO A 1 116 ? 3.451 19.528 -7.853 1.00 43.07 135 PRO A N 1
ATOM 762 C CA . PRO A 1 116 ? 3.105 18.674 -6.692 1.00 42.46 135 PRO A CA 1
ATOM 763 C C . PRO A 1 116 ? 2.808 19.405 -5.385 1.00 43.80 135 PRO A C 1
ATOM 764 O O . PRO A 1 116 ? 3.429 20.407 -5.055 1.00 43.08 135 PRO A O 1
ATOM 768 N N . LEU A 1 117 ? 1.817 18.896 -4.656 1.00 40.30 136 LEU A N 1
ATOM 769 C CA . LEU A 1 117 ? 1.427 19.390 -3.332 1.00 38.73 136 LEU A CA 1
ATOM 770 C C . LEU A 1 117 ? 1.332 18.208 -2.405 1.00 44.04 136 LEU A C 1
ATOM 771 O O . LEU A 1 117 ? 0.940 17.118 -2.821 1.00 44.02 136 LEU A O 1
ATOM 776 N N . GLN A 1 118 ? 1.708 18.414 -1.155 1.00 40.62 137 GLN A N 1
ATOM 777 C CA . GLN A 1 118 ? 1.649 17.383 -0.141 1.00 41.40 137 GLN A CA 1
ATOM 778 C C . GLN A 1 118 ? 1.450 18.031 1.212 1.00 44.82 137 GLN A C 1
ATOM 779 O O . GLN A 1 118 ? 2.255 18.876 1.595 1.00 45.34 137 GLN A O 1
ATOM 785 N N . SER A 1 119 ? 0.380 17.663 1.924 1.00 41.47 138 SER A N 1
ATOM 786 C CA . SER A 1 119 ? 0.152 18.137 3.296 1.00 41.02 138 SER A CA 1
ATOM 787 C C . SER A 1 119 ? 1.312 17.621 4.155 1.00 44.83 138 SER A C 1
ATOM 788 O O . SER A 1 119 ? 1.632 16.433 4.106 1.00 44.99 138 SER A O 1
ATOM 791 N N . GLN A 1 120 ? 2.000 18.535 4.855 1.00 39.58 139 GLN A N 1
ATOM 792 C CA . GLN A 1 120 ? 3.204 18.191 5.617 1.00 39.13 139 GLN A CA 1
ATOM 793 C C . GLN A 1 120 ? 3.453 19.197 6.731 1.00 41.08 139 GLN A C 1
ATOM 794 O O . GLN A 1 120 ? 2.942 20.319 6.667 1.00 40.65 139 GLN A O 1
ATOM 800 N N . ASP A 1 121 ? 4.290 18.830 7.705 1.00 36.50 140 ASP A N 1
ATOM 801 C CA . ASP A 1 121 ? 4.704 19.747 8.759 1.00 36.57 140 ASP A CA 1
ATOM 802 C C . ASP A 1 121 ? 5.448 20.887 8.085 1.00 40.16 140 ASP A C 1
ATOM 803 O O . ASP A 1 121 ? 6.135 20.679 7.078 1.00 38.76 140 ASP A O 1
ATOM 808 N N . TYR A 1 122 ? 5.201 22.104 8.552 1.00 37.04 141 TYR A N 1
ATOM 809 C CA . TYR A 1 122 ? 5.701 23.288 7.908 1.00 35.64 141 TYR A CA 1
ATOM 810 C C . TYR A 1 122 ? 7.237 23.262 7.740 1.00 40.33 141 TYR A C 1
ATOM 811 O O . TYR A 1 122 ? 7.993 22.918 8.663 1.00 40.45 141 TYR A O 1
ATOM 820 N N . VAL A 1 123 ? 7.655 23.590 6.502 1.00 35.52 142 VAL A N 1
ATOM 821 C CA . VAL A 1 123 ? 9.024 23.767 6.027 1.00 35.70 142 VAL A CA 1
ATOM 822 C C . VAL A 1 123 ? 8.929 24.963 5.106 1.00 40.53 142 VAL A C 1
ATOM 823 O O . VAL A 1 123 ? 8.101 24.966 4.211 1.00 40.27 142 VAL A O 1
ATOM 827 N N . GLU A 1 124 ? 9.679 26.025 5.396 1.00 39.38 143 GLU A N 1
ATOM 828 C CA . GLU A 1 124 ? 9.606 27.282 4.638 1.00 38.88 143 GLU A CA 1
ATOM 829 C C . GLU A 1 124 ? 9.807 27.090 3.125 1.00 42.73 143 GLU A C 1
ATOM 830 O O . GLU A 1 124 ? 9.066 27.705 2.362 1.00 42.27 143 GLU A O 1
ATOM 836 N N . THR A 1 125 ? 10.765 26.237 2.680 1.00 40.47 144 THR A N 1
ATOM 837 C CA . THR A 1 125 ? 10.994 26.030 1.225 1.00 39.68 144 THR A CA 1
ATOM 838 C C . THR A 1 125 ? 9.850 25.226 0.573 1.00 43.28 144 THR A C 1
ATOM 839 O O . THR A 1 125 ? 9.751 25.204 -0.653 1.00 42.66 144 THR A O 1
ATOM 843 N N . GLU A 1 126 ? 8.966 24.612 1.394 1.00 38.09 145 GLU A N 1
ATOM 844 C CA . GLU A 1 126 ? 7.811 23.855 0.925 1.00 36.64 145 GLU A CA 1
ATOM 845 C C . GLU A 1 126 ? 6.580 24.774 0.774 1.00 41.90 145 GLU A C 1
ATOM 846 O O . GLU A 1 126 ? 5.575 24.369 0.186 1.00 42.06 145 GLU A O 1
ATOM 852 N N . ASP A 1 127 ? 6.668 26.014 1.284 1.00 38.29 146 ASP A N 1
ATOM 853 C CA . ASP A 1 127 ? 5.594 26.999 1.180 1.00 37.26 146 ASP A CA 1
ATOM 854 C C . ASP A 1 127 ? 5.615 27.628 -0.218 1.00 40.48 146 ASP A C 1
ATOM 855 O O . ASP A 1 127 ? 6.307 28.620 -0.453 1.00 39.63 146 ASP A O 1
ATOM 860 N N . ILE A 1 128 ? 4.837 27.042 -1.133 1.00 38.88 147 ILE A N 1
ATOM 861 C CA . ILE A 1 128 ? 4.735 27.408 -2.540 1.00 40.02 147 ILE A CA 1
ATOM 862 C C . ILE A 1 128 ? 3.739 28.528 -2.781 1.00 42.52 147 ILE A C 1
ATOM 863 O O . ILE A 1 128 ? 2.608 28.488 -2.295 1.00 41.91 147 ILE A O 1
ATOM 868 N N . TYR A 1 129 ? 4.153 29.473 -3.628 1.00 39.16 148 TYR A N 1
ATOM 869 C CA . TYR A 1 129 ? 3.374 30.596 -4.165 1.00 37.61 148 TYR A CA 1
ATOM 870 C C . TYR A 1 129 ? 3.277 30.438 -5.701 1.00 41.59 148 TYR A C 1
ATOM 871 O O . TYR A 1 129 ? 4.236 29.994 -6.336 1.00 41.07 148 TYR A O 1
ATOM 880 N N . TYR A 1 130 ? 2.168 30.848 -6.298 1.00 36.66 149 TYR A N 1
ATOM 881 C CA . TYR A 1 130 ? 2.030 30.735 -7.747 1.00 36.12 149 TYR A CA 1
ATOM 882 C C . TYR A 1 130 ? 1.258 31.937 -8.282 1.00 39.67 149 TYR A C 1
ATOM 883 O O . TYR A 1 130 ? 0.476 32.537 -7.544 1.00 40.50 149 TYR A O 1
ATOM 892 N N . ALA A 1 131 ? 1.565 32.334 -9.522 1.00 35.01 150 ALA A N 1
ATOM 893 C CA . ALA A 1 131 ? 0.919 33.408 -10.259 1.00 35.56 150 ALA A CA 1
ATOM 894 C C . ALA A 1 131 ? 0.318 32.791 -11.538 1.00 43.49 150 ALA A C 1
ATOM 895 O O . ALA A 1 131 ? 1.048 32.241 -12.362 1.00 44.04 150 ALA A O 1
ATOM 897 N N . LEU A 1 132 ? -1.015 32.820 -11.682 1.00 42.57 151 LEU A N 1
ATOM 898 C CA . LEU A 1 132 ? -1.691 32.255 -12.875 1.00 42.91 151 LEU A CA 1
ATOM 899 C C . LEU A 1 132 ? -1.239 32.977 -14.133 1.00 45.33 151 LEU A C 1
ATOM 900 O O . LEU A 1 132 ? -0.657 34.053 -14.032 1.00 44.82 151 LEU A O 1
ATOM 905 N N . ASN A 1 133 ? -1.501 32.385 -15.315 1.00 42.07 152 ASN A N 1
ATOM 906 C CA . ASN A 1 133 ? -1.151 32.930 -16.630 1.00 41.25 152 ASN A CA 1
ATOM 907 C C . ASN A 1 133 ? -1.500 34.420 -16.805 1.00 45.46 152 ASN A C 1
ATOM 908 O O . ASN A 1 133 ? -2.576 34.862 -16.437 1.00 44.73 152 ASN A O 1
ATOM 913 N N . THR A 1 134 ? -0.589 35.159 -17.426 1.00 44.38 153 THR A N 1
ATOM 914 C CA . THR A 1 134 ? -0.763 36.542 -17.868 1.00 44.22 153 THR A CA 1
ATOM 915 C C . THR A 1 134 ? -0.446 36.525 -19.317 1.00 48.91 153 THR A C 1
ATOM 916 O O . THR A 1 134 ? 0.566 35.929 -19.706 1.00 47.41 153 THR A O 1
ATOM 928 N N . ILE A 1 136 ? 0.903 38.280 -22.523 1.00 46.91 155 ILE A N 1
ATOM 929 C CA . ILE A 1 136 ? 1.926 39.303 -22.705 1.00 45.71 155 ILE A CA 1
ATOM 930 C C . ILE A 1 136 ? 2.625 39.090 -24.053 1.00 50.00 155 ILE A C 1
ATOM 931 O O . ILE A 1 136 ? 2.643 37.972 -24.568 1.00 50.97 155 ILE A O 1
ATOM 936 N N . ASN A 1 137 ? 3.177 40.172 -24.631 1.00 45.88 156 ASN A N 1
ATOM 937 C CA . ASN A 1 137 ? 3.922 40.186 -25.899 1.00 44.82 156 ASN A CA 1
ATOM 938 C C . ASN A 1 137 ? 5.006 41.275 -25.838 1.00 48.90 156 ASN A C 1
ATOM 939 O O . ASN A 1 137 ? 5.016 42.079 -24.906 1.00 49.51 156 ASN A O 1
ATOM 944 N N . GLY A 1 138 ? 5.877 41.306 -26.838 1.00 45.36 157 GLY A N 1
ATOM 945 C CA . GLY A 1 138 ? 6.985 42.251 -26.924 1.00 45.23 157 GLY A CA 1
ATOM 946 C C . GLY A 1 138 ? 6.661 43.739 -26.939 1.00 50.22 157 GLY A C 1
ATOM 947 O O . GLY A 1 138 ? 7.566 44.548 -26.717 1.00 49.88 157 GLY A O 1
ATOM 948 N N . PHE A 1 139 ? 5.391 44.125 -27.208 1.00 47.03 158 PHE A N 1
ATOM 949 C CA . PHE A 1 139 ? 4.957 45.535 -27.192 1.00 47.45 158 PHE A CA 1
ATOM 950 C C . PHE A 1 139 ? 4.860 46.081 -25.733 1.00 53.76 158 PHE A C 1
ATOM 951 O O . PHE A 1 139 ? 5.018 47.283 -25.519 1.00 54.87 158 PHE A O 1
ATOM 959 N N . THR A 1 140 ? 4.577 45.208 -24.750 1.00 50.21 159 THR A N 1
ATOM 960 C CA . THR A 1 140 ? 4.459 45.533 -23.313 1.00 50.80 159 THR A CA 1
ATOM 961 C C . THR A 1 140 ? 5.144 44.366 -22.563 1.00 53.37 159 THR A C 1
ATOM 962 O O . THR A 1 140 ? 4.464 43.463 -22.073 1.00 52.97 159 THR A O 1
ATOM 966 N N . PRO A 1 141 ? 6.496 44.301 -22.576 1.00 48.11 160 PRO A N 1
ATOM 967 C CA . PRO A 1 141 ? 7.177 43.101 -22.069 1.00 45.46 160 PRO A CA 1
ATOM 968 C C . PRO A 1 141 ? 7.346 43.026 -20.554 1.00 47.68 160 PRO A C 1
ATOM 969 O O . PRO A 1 141 ? 7.969 42.077 -20.059 1.00 45.81 160 PRO A O 1
ATOM 973 N N . ALA A 1 142 ? 6.802 44.004 -19.828 1.00 45.24 161 ALA A N 1
ATOM 974 C CA . ALA A 1 142 ? 6.925 44.074 -18.377 1.00 44.73 161 ALA A CA 1
ATOM 975 C C . ALA A 1 142 ? 5.806 43.290 -17.679 1.00 48.13 161 ALA A C 1
ATOM 976 O O . ALA A 1 142 ? 4.629 43.472 -17.996 1.00 49.34 161 ALA A O 1
ATOM 978 N N . ILE A 1 143 ? 6.185 42.440 -16.719 1.00 42.66 162 ILE A N 1
ATOM 979 C CA . ILE A 1 143 ? 5.258 41.616 -15.917 1.00 41.61 162 ILE A CA 1
ATOM 980 C C . ILE A 1 143 ? 5.573 41.730 -14.404 1.00 45.06 162 ILE A C 1
ATOM 981 O O . ILE A 1 143 ? 6.742 41.829 -14.017 1.00 44.09 162 ILE A O 1
ATOM 986 N N . THR A 1 144 ? 4.520 41.709 -13.572 1.00 42.01 163 THR A N 1
ATOM 987 C CA . THR A 1 144 ? 4.591 41.605 -12.116 1.00 42.02 163 THR A CA 1
ATOM 988 C C . THR A 1 144 ? 3.887 40.288 -11.760 1.00 46.10 163 THR A C 1
ATOM 989 O O . THR A 1 144 ? 2.726 40.091 -12.138 1.00 46.40 163 THR A O 1
ATOM 993 N N . PHE A 1 145 ? 4.584 39.385 -11.074 1.00 41.88 164 PHE A N 1
ATOM 994 C CA . PHE A 1 145 ? 3.984 38.118 -10.646 1.00 39.55 164 PHE A CA 1
ATOM 995 C C . PHE A 1 145 ? 3.322 38.295 -9.292 1.00 43.13 164 PHE A C 1
ATOM 996 O O . PHE A 1 145 ? 4.009 38.564 -8.312 1.00 43.64 164 PHE A O 1
ATOM 1004 N N . ASP A 1 146 ? 1.980 38.204 -9.253 1.00 41.73 165 ASP A N 1
ATOM 1005 C CA . ASP A 1 146 ? 1.155 38.269 -8.034 1.00 42.14 165 ASP A CA 1
ATOM 1006 C C . ASP A 1 146 ? 1.034 36.863 -7.510 1.00 42.42 165 ASP A C 1
ATOM 1007 O O . ASP A 1 146 ? 0.208 36.098 -7.993 1.00 41.98 165 ASP A O 1
ATOM 1020 N N . VAL A 1 148 ? 0.370 33.865 -5.057 1.00 41.21 167 VAL A N 1
ATOM 1021 C CA . VAL A 1 148 ? -0.627 33.421 -4.092 1.00 41.59 167 VAL A CA 1
ATOM 1022 C C . VAL A 1 148 ? -0.103 32.139 -3.412 1.00 42.49 167 VAL A C 1
ATOM 1023 O O . VAL A 1 148 ? 0.442 31.298 -4.118 1.00 42.09 167 VAL A O 1
ATOM 1027 N N . HIS A 1 149 ? -0.333 31.941 -2.093 1.00 36.34 168 HIS A N 1
ATOM 1028 C CA . HIS A 1 149 ? 0.020 30.669 -1.443 1.00 35.88 168 HIS A CA 1
ATOM 1029 C C . HIS A 1 149 ? -0.810 29.539 -2.010 1.00 39.14 168 HIS A C 1
ATOM 1030 O O . HIS A 1 149 ? -2.014 29.710 -2.150 1.00 38.54 168 HIS A O 1
ATOM 1037 N N . ALA A 1 150 ? -0.201 28.382 -2.299 1.00 35.85 169 ALA A N 1
ATOM 1038 C CA . ALA A 1 150 ? -0.960 27.213 -2.763 1.00 35.23 169 ALA A CA 1
ATOM 1039 C C . ALA A 1 150 ? -1.626 26.516 -1.589 1.00 39.50 169 ALA A C 1
ATOM 1040 O O . ALA A 1 150 ? -2.638 25.868 -1.778 1.00 41.34 169 ALA A O 1
ATOM 1042 N N . TYR A 1 151 ? -1.005 26.561 -0.406 1.00 36.59 170 TYR A N 1
ATOM 1043 C CA . TYR A 1 151 ? -1.489 25.882 0.803 1.00 37.41 170 TYR A CA 1
ATOM 1044 C C . TYR A 1 151 ? -2.247 26.799 1.779 1.00 40.79 170 TYR A C 1
ATOM 1045 O O . TYR A 1 151 ? -2.227 28.022 1.646 1.00 38.99 170 TYR A O 1
ATOM 1054 N N . SER A 1 152 ? -2.893 26.168 2.779 1.00 38.56 171 SER A N 1
ATOM 1055 C CA . SER A 1 152 ? -3.429 26.742 4.022 1.00 39.18 171 SER A CA 1
ATOM 1056 C C . SER A 1 152 ? -2.388 26.478 5.114 1.00 42.36 171 SER A C 1
ATOM 1057 O O . SER A 1 152 ? -1.635 25.488 5.022 1.00 40.14 171 SER A O 1
ATOM 1060 N N . LEU A 1 153 ? -2.344 27.335 6.144 1.00 39.29 172 LEU A N 1
ATOM 1061 C CA . LEU A 1 153 ? -1.444 27.116 7.264 1.00 38.79 172 LEU A CA 1
ATOM 1062 C C . LEU A 1 153 ? -2.278 26.782 8.502 1.00 44.51 172 LEU A C 1
ATOM 1063 O O . LEU A 1 153 ? -3.142 27.579 8.914 1.00 44.45 172 LEU A O 1
ATOM 1068 N N . VAL A 1 154 ? -2.069 25.574 9.057 1.00 40.64 173 VAL A N 1
ATOM 1069 C CA . VAL A 1 154 ? -2.741 25.181 10.291 1.00 39.24 173 VAL A CA 1
ATOM 1070 C C . VAL A 1 154 ? -1.714 25.313 11.384 1.00 42.66 173 VAL A C 1
ATOM 1071 O O . VAL A 1 154 ? -0.629 24.724 11.285 1.00 43.75 173 VAL A O 1
ATOM 1075 N N . GLU A 1 155 ? -2.029 26.123 12.405 1.00 38.70 174 GLU A N 1
ATOM 1076 C CA . GLU A 1 155 ? -1.115 26.359 13.508 1.00 39.62 174 GLU A CA 1
ATOM 1077 C C . GLU A 1 155 ? -1.751 25.894 14.855 1.00 47.37 174 GLU A C 1
ATOM 1078 O O . GLU A 1 155 ? -2.750 26.450 15.287 1.00 47.83 174 GLU A O 1
ATOM 1084 N N . LEU A 1 156 ? -1.190 24.845 15.478 1.00 45.55 175 LEU A N 1
ATOM 1085 C CA . LEU A 1 156 ? -1.652 24.318 16.771 1.00 45.52 175 LEU A CA 1
ATOM 1086 C C . LEU A 1 156 ? -0.841 24.955 17.894 1.00 48.21 175 LEU A C 1
ATOM 1087 O O . LEU A 1 156 ? 0.375 25.030 17.781 1.00 46.01 175 LEU A O 1
ATOM 1092 N N . LYS A 1 157 ? -1.517 25.466 18.944 1.00 46.12 176 LYS A N 1
ATOM 1093 C CA . LYS A 1 157 ? -0.869 26.080 20.119 1.00 46.91 176 LYS A CA 1
ATOM 1094 C C . LYS A 1 157 ? -1.309 25.282 21.328 1.00 52.55 176 LYS A C 1
ATOM 1095 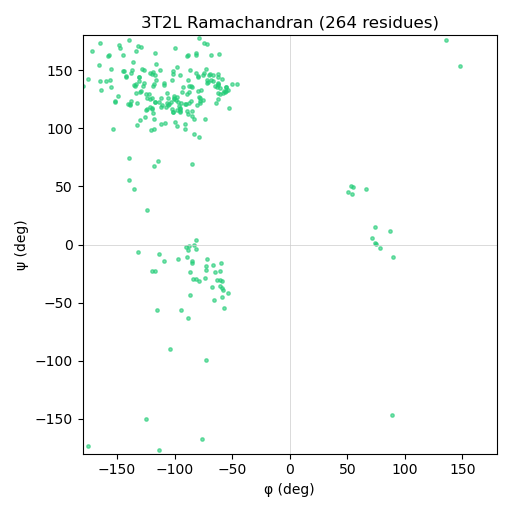O O . LYS A 1 157 ? -2.437 25.418 21.777 1.00 53.34 176 LYS A O 1
ATOM 1101 N N . ILE A 1 158 ? -0.465 24.366 21.774 1.00 49.50 177 ILE A N 1
ATOM 1102 C CA . ILE A 1 158 ? -0.801 23.440 22.845 1.00 49.46 177 ILE A CA 1
ATOM 1103 C C . ILE A 1 158 ? -0.196 23.881 24.189 1.00 56.47 177 ILE A C 1
ATOM 1104 O O . ILE A 1 158 ? 1.024 24.100 24.314 1.00 56.30 177 ILE A O 1
ATOM 1109 N N . SER A 1 159 ? -1.086 24.003 25.194 1.00 54.04 178 SER A N 1
ATOM 1110 C CA . SER A 1 159 ? -0.740 24.403 26.560 1.00 54.43 178 SER A CA 1
ATOM 1111 C C . SER A 1 159 ? -1.378 23.454 27.602 1.00 58.07 178 SER A C 1
ATOM 1112 O O . SER A 1 159 ? -2.178 22.570 27.255 1.00 55.51 178 SER A O 1
ATOM 1115 N N . ARG A 1 160 ? -0.956 23.626 28.870 1.00 57.21 179 ARG A N 1
ATOM 1116 C CA . ARG A 1 160 ? -1.373 22.883 30.073 1.00 58.18 179 ARG A CA 1
ATOM 1117 C C . ARG A 1 160 ? -1.996 23.775 31.111 1.00 63.08 179 ARG A C 1
ATOM 1118 O O . ARG A 1 160 ? -1.517 24.896 31.332 1.00 63.29 179 ARG A O 1
ATOM 1126 N N . GLU A 1 161 ? -2.963 23.237 31.840 1.00 60.00 180 GLU A N 1
ATOM 1127 C CA . GLU A 1 161 ? -3.581 23.893 32.990 1.00 60.89 180 GLU A CA 1
ATOM 1128 C C . GLU A 1 161 ? -4.067 22.817 33.955 1.00 63.72 180 GLU A C 1
ATOM 1129 O O . GLU A 1 161 ? -4.832 21.942 33.548 1.00 61.36 180 GLU A O 1
ATOM 1135 N N . ASN A 1 162 ? -3.602 22.871 35.222 1.00 62.70 181 ASN A N 1
ATOM 1136 C CA . ASN A 1 162 ? -3.971 21.952 36.312 1.00 63.69 181 ASN A CA 1
ATOM 1137 C C . ASN A 1 162 ? -3.736 20.473 35.900 1.00 66.77 181 ASN A C 1
ATOM 1138 O O . ASN A 1 162 ? -4.584 19.607 36.118 1.00 65.28 181 ASN A O 1
ATOM 1143 N N . TYR A 1 163 ? -2.590 20.215 35.260 1.00 64.47 182 TYR A N 1
ATOM 1144 C CA . TYR A 1 163 ? -2.197 18.888 34.792 1.00 64.89 182 TYR A CA 1
ATOM 1145 C C . TYR A 1 163 ? -1.006 18.446 35.642 1.00 73.32 182 TYR A C 1
ATOM 1146 O O . TYR A 1 163 ? -0.031 19.200 35.776 1.00 73.89 182 TYR A O 1
ATOM 1155 N N . PHE A 1 164 ? -1.108 17.255 36.265 1.00 72.30 183 PHE A N 1
ATOM 1156 C CA . PHE A 1 164 ? -0.081 16.795 37.201 1.00 74.79 183 PHE A CA 1
ATOM 1157 C C . PHE A 1 164 ? 0.626 15.493 36.763 1.00 82.55 183 PHE A C 1
ATOM 1158 O O . PHE A 1 164 ? 1.082 14.715 37.605 1.00 85.21 183 PHE A O 1
ATOM 1174 N N . PRO A 1 166 ? 3.550 13.908 33.448 1.00 75.69 185 PRO A N 1
ATOM 1175 C CA . PRO A 1 166 ? 4.626 14.529 32.643 1.00 75.31 185 PRO A CA 1
ATOM 1176 C C . PRO A 1 166 ? 4.126 15.316 31.424 1.00 76.81 185 PRO A C 1
ATOM 1177 O O . PRO A 1 166 ? 4.768 16.304 31.061 1.00 77.59 185 PRO A O 1
ATOM 1181 N N . CYS A 1 167 ? 2.966 14.920 30.836 1.00 69.38 186 CYS A N 1
ATOM 1182 C CA . CYS A 1 167 ? 2.345 15.539 29.654 1.00 66.52 186 CYS A CA 1
ATOM 1183 C C . CYS A 1 167 ? 3.230 15.329 28.405 1.00 70.25 186 CYS A C 1
ATOM 1184 O O . CYS A 1 167 ? 3.510 16.263 27.639 1.00 69.23 186 CYS A O 1
ATOM 1187 N N . GLU A 1 168 ? 3.671 14.082 28.221 1.00 66.52 187 GLU A N 1
ATOM 1188 C CA . GLU A 1 168 ? 4.479 13.678 27.084 1.00 66.23 187 GLU A CA 1
ATOM 1189 C C . GLU A 1 168 ? 3.536 13.348 25.913 1.00 68.38 187 GLU A C 1
ATOM 1190 O O . GLU A 1 168 ? 2.718 12.417 25.997 1.00 68.60 187 GLU A O 1
ATOM 1196 N N . ILE A 1 169 ? 3.625 14.159 24.846 1.00 62.50 188 ILE A N 1
ATOM 1197 C CA . ILE A 1 169 ? 2.848 14.014 23.620 1.00 60.16 188 ILE A CA 1
ATOM 1198 C C . ILE A 1 169 ? 3.652 13.120 22.652 1.00 64.45 188 ILE A C 1
ATOM 1199 O O . ILE A 1 169 ? 4.791 13.451 22.318 1.00 64.34 188 ILE A O 1
ATOM 1204 N N . SER A 1 170 ? 3.070 11.983 22.227 1.00 60.94 189 SER A N 1
ATOM 1205 C CA . SER A 1 170 ? 3.736 11.046 21.314 1.00 61.22 189 SER A CA 1
ATOM 1206 C C . SER A 1 170 ? 3.037 10.980 19.937 1.00 62.89 189 SER A C 1
ATOM 1207 O O . SER A 1 170 ? 3.560 10.345 19.008 1.00 62.84 189 SER A O 1
ATOM 1210 N N . LYS A 1 171 ? 1.854 11.619 19.805 1.00 56.64 190 LYS A N 1
ATOM 1211 C CA . LYS A 1 171 ? 1.121 11.621 18.535 1.00 55.53 190 LYS A CA 1
ATOM 1212 C C . LYS A 1 171 ? 0.121 12.778 18.474 1.00 56.83 190 LYS A C 1
ATOM 1213 O O . LYS A 1 171 ? -0.481 13.112 19.484 1.00 55.45 190 LYS A O 1
ATOM 1219 N N . ILE A 1 172 ? 0.004 13.405 17.278 1.00 51.73 191 ILE A N 1
ATOM 1220 C CA . ILE A 1 172 ? -0.938 14.472 16.915 1.00 49.11 191 ILE A CA 1
ATOM 1221 C C . ILE A 1 172 ? -1.443 14.154 15.501 1.00 54.37 191 ILE A C 1
ATOM 1222 O O . ILE A 1 172 ? -0.640 14.054 14.572 1.00 54.75 191 ILE A O 1
ATOM 1227 N N . THR A 1 173 ? -2.769 13.996 15.360 1.00 50.45 192 THR A N 1
ATOM 1228 C CA . THR A 1 173 ? -3.457 13.709 14.111 1.00 49.96 192 THR A CA 1
ATOM 1229 C C . THR A 1 173 ? -4.571 14.710 13.872 1.00 53.80 192 THR A C 1
ATOM 1230 O O . THR A 1 173 ? -5.335 15.027 14.802 1.00 52.72 192 THR A O 1
ATOM 1234 N N . LEU A 1 174 ? -4.667 15.193 12.608 1.00 49.97 193 LEU A N 1
ATOM 1235 C CA . LEU A 1 174 ? -5.732 16.079 12.127 1.00 48.42 193 LEU A CA 1
ATOM 1236 C C . LEU A 1 174 ? -6.719 15.185 11.404 1.00 50.96 193 LEU A C 1
ATOM 1237 O O . LEU A 1 174 ? -6.325 14.400 10.539 1.00 49.25 193 LEU A O 1
ATOM 1242 N N . LYS A 1 175 ? -7.983 15.230 11.814 1.00 48.66 194 LYS A N 1
ATOM 1243 C CA . LYS A 1 175 ? -8.979 14.279 11.312 1.00 50.08 194 LYS A CA 1
ATOM 1244 C C . LYS A 1 175 ? -10.182 14.925 10.641 1.00 54.73 194 LYS A C 1
ATOM 1245 O O . LYS A 1 175 ? -10.853 15.783 11.218 1.00 54.15 194 LYS A O 1
ATOM 1251 N N . ASN A 1 176 ? -10.477 14.440 9.434 1.00 52.25 195 ASN A N 1
ATOM 1252 C CA . ASN A 1 176 ? -11.616 14.785 8.569 1.00 52.88 195 ASN A CA 1
ATOM 1253 C C . ASN A 1 176 ? -11.495 13.949 7.335 1.00 59.93 195 ASN A C 1
ATOM 1254 O O . ASN A 1 176 ? -10.392 13.797 6.811 1.00 59.41 195 ASN A O 1
ATOM 1259 N N . SER A 1 177 ? -12.609 13.377 6.879 1.00 61.49 196 SER A N 1
ATOM 1260 C CA . SER A 1 177 ? -12.631 12.482 5.712 1.00 63.92 196 SER A CA 1
ATOM 1261 C C . SER A 1 177 ? -12.248 13.192 4.420 1.00 66.86 196 SER A C 1
ATOM 1262 O O . SER A 1 177 ? -11.733 12.528 3.523 1.00 68.30 196 SER A O 1
ATOM 1265 N N . ASN A 1 178 ? -12.408 14.538 4.358 1.00 60.40 197 ASN A N 1
ATOM 1266 C CA . ASN A 1 178 ? -12.086 15.357 3.180 1.00 57.99 197 ASN A CA 1
ATOM 1267 C C . ASN A 1 178 ? -10.620 15.795 3.080 1.00 58.73 197 ASN A C 1
ATOM 1268 O O . ASN A 1 178 ? -10.214 16.247 2.013 1.00 58.76 197 ASN A O 1
ATOM 1273 N N . LEU A 1 179 ? -9.824 15.672 4.151 1.00 53.09 198 LEU A N 1
ATOM 1274 C CA . LEU A 1 179 ? -8.428 16.135 4.109 1.00 50.48 198 LEU A CA 1
ATOM 1275 C C . LEU A 1 179 ? -7.643 15.481 2.958 1.00 53.76 198 LEU A C 1
ATOM 1276 O O . LEU A 1 179 ? -7.724 14.275 2.737 1.00 54.78 198 LEU A O 1
ATOM 1281 N N . ILE A 1 180 ? -6.946 16.311 2.182 1.00 49.14 199 ILE A N 1
ATOM 1282 C CA . ILE A 1 180 ? -6.143 15.862 1.057 1.00 47.60 199 ILE A CA 1
ATOM 1283 C C . ILE A 1 180 ? -4.695 15.747 1.542 1.00 52.70 199 ILE A C 1
ATOM 1284 O O . ILE A 1 180 ? -4.125 16.722 2.044 1.00 52.05 199 ILE A O 1
ATOM 1289 N N . LYS A 1 181 ? -4.119 14.550 1.408 1.00 50.48 200 LYS A N 1
ATOM 1290 C CA . LYS A 1 181 ? -2.742 14.257 1.793 1.00 49.97 200 LYS A CA 1
ATOM 1291 C C . LYS A 1 181 ? -1.760 14.584 0.642 1.00 53.44 200 LYS A C 1
ATOM 1292 O O . LYS A 1 181 ? -0.711 15.196 0.885 1.00 52.31 200 LYS A O 1
ATOM 1298 N N . LYS A 1 182 ? -2.114 14.208 -0.594 1.00 49.70 201 LYS A N 1
ATOM 1299 C CA . LYS A 1 182 ? -1.302 14.446 -1.790 1.00 49.98 201 LYS A CA 1
ATOM 1300 C C . LYS A 1 182 ? -2.176 14.883 -2.929 1.00 52.86 201 LYS A C 1
ATOM 1301 O O . LYS A 1 182 ? -3.306 14.414 -3.072 1.00 54.89 201 LYS A O 1
ATOM 1307 N N . GLY A 1 183 ? -1.620 15.715 -3.781 1.00 47.14 202 GLY A N 1
ATOM 1308 C CA . GLY A 1 183 ? -2.308 16.219 -4.954 1.00 46.82 202 GLY A CA 1
ATOM 1309 C C . GLY A 1 183 ? -1.420 17.064 -5.831 1.00 51.55 202 GLY A C 1
ATOM 1310 O O . GLY A 1 183 ? -0.208 17.158 -5.606 1.00 51.31 202 GLY A O 1
ATOM 1311 N N . THR A 1 184 ? -2.018 17.673 -6.846 1.00 48.28 203 THR A N 1
ATOM 1312 C CA . THR A 1 184 ? -1.298 18.561 -7.767 1.00 48.11 203 THR A CA 1
ATOM 1313 C C . THR A 1 184 ? -2.144 19.802 -8.021 1.00 51.06 203 THR A C 1
ATOM 1314 O O . THR A 1 184 ? -3.371 19.742 -7.898 1.00 52.04 203 THR A O 1
ATOM 1318 N N . ILE A 1 185 ? -1.498 20.897 -8.424 1.00 44.42 204 ILE A N 1
ATOM 1319 C CA . ILE A 1 185 ? -2.155 22.163 -8.708 1.00 42.35 204 ILE A CA 1
ATOM 1320 C C . ILE A 1 185 ? -1.762 22.637 -10.110 1.00 47.03 204 ILE A C 1
ATOM 1321 O O . ILE A 1 185 ? -0.608 22.507 -10.522 1.00 45.58 204 ILE A O 1
ATOM 1326 N N . ASN A 1 186 ? -2.744 23.166 -10.846 1.00 44.80 205 ASN A N 1
ATOM 1327 C CA . ASN A 1 186 ? -2.521 23.743 -12.145 1.00 44.48 205 ASN A CA 1
ATOM 1328 C C . ASN A 1 186 ? -2.238 25.233 -11.908 1.00 48.27 205 ASN A C 1
ATOM 1329 O O . ASN A 1 186 ? -3.167 26.009 -11.678 1.00 48.27 205 ASN A O 1
ATOM 1334 N N . ILE A 1 187 ? -0.949 25.619 -11.917 1.00 43.47 206 ILE A N 1
ATOM 1335 C CA . ILE A 1 187 ? -0.510 26.992 -11.630 1.00 41.67 206 ILE A CA 1
ATOM 1336 C C . ILE A 1 187 ? -0.651 27.904 -12.878 1.00 47.85 206 ILE A C 1
ATOM 1337 O O . ILE A 1 187 ? -0.404 29.123 -12.791 1.00 47.17 206 ILE A O 1
ATOM 1342 N N . ALA A 1 188 ? -1.057 27.328 -14.022 1.00 46.21 207 ALA A N 1
ATOM 1343 C CA . ALA A 1 188 ? -1.183 28.099 -15.257 1.00 46.37 207 ALA A CA 1
ATOM 1344 C C . ALA A 1 188 ? -2.587 28.627 -15.493 1.00 51.71 207 ALA A C 1
ATOM 1345 O O . ALA A 1 188 ? -2.764 29.832 -15.678 1.00 50.91 207 ALA A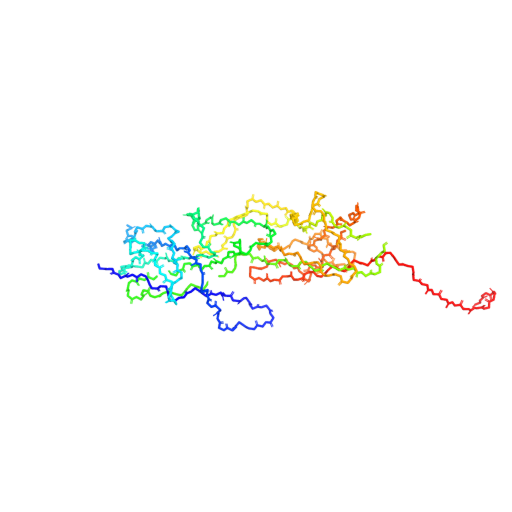 O 1
ATOM 1347 N N . VAL A 1 189 ? -3.578 27.737 -15.514 1.00 49.70 208 VAL A N 1
ATOM 1348 C CA . VAL A 1 189 ? -4.920 28.113 -15.912 1.00 50.82 208 VAL A CA 1
ATOM 1349 C C . VAL A 1 189 ? -5.796 28.625 -14.758 1.00 56.17 208 VAL A C 1
ATOM 1350 O O . VAL A 1 189 ? -6.268 29.770 -14.839 1.00 56.28 208 VAL A O 1
ATOM 1354 N N . ASP A 1 190 ? -6.092 27.780 -13.758 1.00 52.07 209 ASP A N 1
ATOM 1355 C CA . ASP A 1 190 ? -7.087 28.137 -12.753 1.00 52.12 209 ASP A CA 1
ATOM 1356 C C . ASP A 1 190 ? -6.700 27.920 -11.282 1.00 54.26 209 ASP A C 1
ATOM 1357 O O . ASP A 1 190 ? -7.490 28.290 -10.410 1.00 53.95 209 ASP A O 1
ATOM 1362 N N . GLY A 1 191 ? -5.550 27.302 -11.007 1.00 49.04 210 GLY A N 1
ATOM 1363 C CA . GLY A 1 191 ? -5.150 26.999 -9.632 1.00 47.17 210 GLY A CA 1
ATOM 1364 C C . GLY A 1 191 ? -5.948 25.841 -9.039 1.00 52.01 210 GLY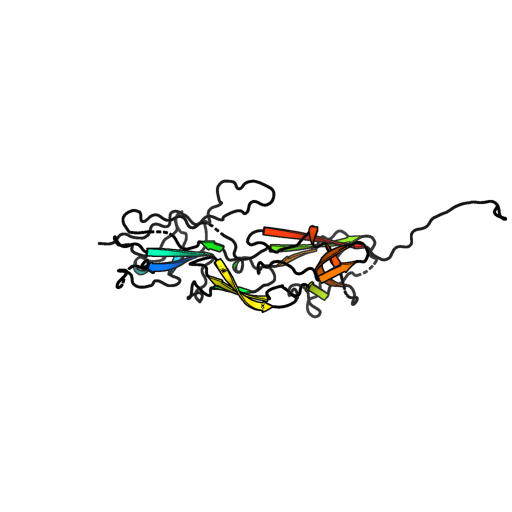 A C 1
ATOM 1365 O O . GLY A 1 191 ? -5.934 25.636 -7.826 1.00 51.41 210 GLY A O 1
ATOM 1366 N N . SER A 1 192 ? -6.655 25.072 -9.894 1.00 48.73 211 SER A N 1
ATOM 1367 C CA . SER A 1 192 ? -7.460 23.946 -9.448 1.00 49.46 211 SER A CA 1
ATOM 1368 C C . SER A 1 192 ? -6.546 22.810 -8.988 1.00 52.82 211 SER A C 1
ATOM 1369 O O . SER A 1 192 ? -5.479 22.573 -9.564 1.00 51.20 211 SER A O 1
ATOM 1372 N N . ILE A 1 193 ? -6.957 22.168 -7.901 1.00 50.67 212 ILE A N 1
ATOM 1373 C CA . ILE A 1 193 ? -6.209 21.108 -7.241 1.00 49.58 212 ILE A CA 1
ATOM 1374 C C . ILE A 1 193 ? -6.843 19.782 -7.537 1.00 57.74 212 ILE A C 1
ATOM 1375 O O . ILE A 1 193 ? -8.043 19.599 -7.306 1.00 57.86 212 ILE A O 1
ATOM 1380 N N . HIS A 1 194 ? -6.019 18.863 -8.045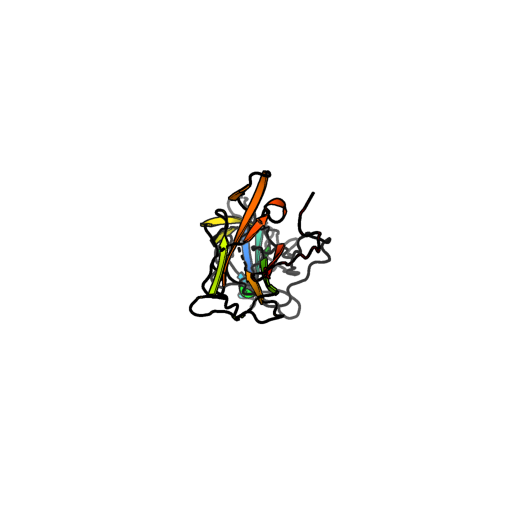 1.00 56.84 213 HIS A N 1
ATOM 1381 C CA . HIS A 1 194 ? -6.389 17.491 -8.307 1.00 59.37 213 HIS A CA 1
ATOM 1382 C C . HIS A 1 194 ? -5.928 16.626 -7.134 1.00 62.09 213 HIS A C 1
ATOM 1383 O O . HIS A 1 194 ? -4.731 16.514 -6.878 1.00 61.45 213 HIS A O 1
ATOM 1390 N N . SER A 1 195 ? -6.871 16.030 -6.426 1.00 59.01 214 SER A N 1
ATOM 1391 C CA . SER A 1 195 ? -6.586 15.158 -5.293 1.00 59.03 214 SER A CA 1
ATOM 1392 C C . SER A 1 195 ? -6.109 13.774 -5.750 1.00 64.15 214 SER A C 1
ATOM 1393 O O . SER A 1 195 ? -6.739 13.163 -6.608 1.00 66.29 214 SER A O 1
ATOM 1396 N N . SER A 1 196 ? -5.027 13.264 -5.165 1.00 60.19 215 SER A N 1
ATOM 1397 C CA . SER A 1 196 ? -4.552 11.914 -5.507 1.00 61.95 215 SER A CA 1
ATOM 1398 C C . SER A 1 196 ? -4.620 10.973 -4.277 1.00 66.40 215 SER A C 1
ATOM 1399 O O . SER A 1 196 ? -4.704 9.769 -4.451 1.00 69.09 215 SER A O 1
ATOM 1402 N N . GLU A 1 197 ? -4.618 11.524 -3.048 1.00 62.05 216 GLU A N 1
ATOM 1403 C CA . GLU A 1 197 ? -4.695 10.760 -1.796 1.00 62.43 216 GLU A CA 1
ATOM 1404 C C . GLU A 1 197 ? -5.413 11.569 -0.711 1.00 64.79 216 GLU A C 1
ATOM 1405 O O . GLU A 1 197 ? -5.026 12.702 -0.432 1.00 60.93 216 GLU A O 1
ATOM 1411 N N . THR A 1 198 ? -6.432 10.973 -0.079 1.00 64.40 217 THR A N 1
ATOM 1412 C CA . THR A 1 198 ? -7.184 11.625 1.002 1.00 63.62 217 THR A CA 1
ATOM 1413 C C . THR A 1 198 ? -7.023 10.853 2.323 1.00 67.22 217 THR A C 1
ATOM 1414 O O . THR A 1 198 ? -6.569 9.704 2.320 1.00 68.58 217 THR A O 1
ATOM 1418 N N . GLY A 1 199 ? -7.390 11.502 3.425 1.00 61.20 218 GLY A N 1
ATOM 1419 C CA . GLY A 1 199 ? -7.317 10.921 4.760 1.00 60.49 218 GLY A CA 1
ATOM 1420 C C . GLY A 1 199 ? -6.741 11.839 5.823 1.00 59.72 218 GLY A C 1
ATOM 1421 O O . GLY A 1 199 ? -6.279 12.945 5.531 1.00 56.15 218 GLY A O 1
ATOM 1422 N N . ASN A 1 200 ? -6.746 11.351 7.065 1.00 56.13 219 ASN A N 1
ATOM 1423 C CA . ASN A 1 200 ? -6.282 12.019 8.276 1.00 54.00 219 ASN A CA 1
ATOM 1424 C C . ASN A 1 200 ? -4.788 12.340 8.207 1.00 56.53 219 ASN A C 1
ATOM 1425 O O . ASN A 1 200 ? -4.011 11.584 7.610 1.00 56.63 219 ASN A O 1
ATOM 1430 N N . TYR A 1 201 ? -4.391 13.486 8.777 1.00 50.54 220 TYR A N 1
ATOM 1431 C CA . TYR A 1 201 ? -2.987 13.875 8.721 1.00 48.70 220 TYR A CA 1
ATOM 1432 C C . TYR A 1 201 ? -2.297 13.658 10.073 1.00 51.04 220 TYR A C 1
ATOM 1433 O O . TYR A 1 201 ? -2.727 14.216 11.070 1.00 49.58 220 TYR A O 1
ATOM 1442 N N . ASP A 1 202 ? -1.234 12.827 10.086 1.00 49.54 221 ASP A N 1
ATOM 1443 C CA . ASP A 1 202 ? -0.374 12.539 11.248 1.00 49.65 221 ASP A CA 1
ATOM 1444 C C . ASP A 1 202 ? 0.876 13.441 11.195 1.00 51.69 221 ASP A C 1
ATOM 1445 O O . ASP A 1 202 ? 1.638 13.372 10.223 1.00 50.73 221 ASP A O 1
ATOM 1450 N N . LEU A 1 203 ? 1.069 14.293 12.209 1.00 47.41 222 LEU A N 1
ATOM 1451 C CA . LEU A 1 203 ? 2.228 15.197 12.302 1.00 46.95 222 LEU A CA 1
ATOM 1452 C C . LEU A 1 203 ? 3.516 14.392 12.488 1.00 52.86 222 LEU A C 1
ATOM 1453 O O . LEU A 1 203 ? 3.517 13.378 13.181 1.00 53.67 222 LEU A O 1
ATOM 1458 N N . THR A 1 204 ? 4.595 14.824 11.844 1.00 49.37 223 THR A N 1
ATOM 1459 C CA . THR A 1 204 ? 5.870 14.113 11.893 1.00 50.37 223 THR A CA 1
ATOM 1460 C C . THR A 1 204 ? 6.811 14.718 12.941 1.00 55.82 223 THR A C 1
ATOM 1461 O O . THR A 1 204 ? 7.823 14.097 13.296 1.00 56.58 223 THR A O 1
ATOM 1465 N N . THR A 1 205 ? 6.473 15.917 13.449 1.00 52.63 224 THR A N 1
ATOM 1466 C CA . THR A 1 205 ? 7.335 16.635 14.385 1.00 53.57 224 THR A CA 1
ATOM 1467 C C . THR A 1 205 ? 7.314 15.969 15.790 1.00 60.24 224 THR A C 1
ATOM 1468 O O . THR A 1 205 ? 8.244 16.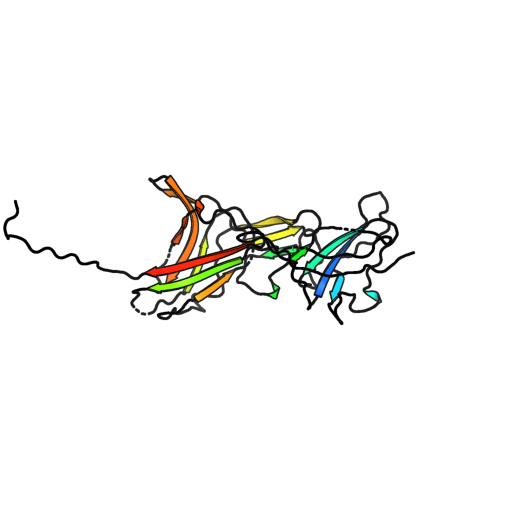164 16.577 1.00 59.99 224 THR A O 1
ATOM 1472 N N . VAL A 1 206 ? 6.292 15.144 16.056 1.00 58.57 225 VAL A N 1
ATOM 1473 C CA . VAL A 1 206 ? 6.106 14.421 17.309 1.00 60.95 225 VAL A CA 1
ATOM 1474 C C . VAL A 1 206 ? 5.623 13.000 16.995 1.00 67.85 225 VAL A C 1
ATOM 1475 O O . VAL A 1 206 ? 4.594 12.824 16.324 1.00 67.77 225 VAL A O 1
ATOM 1479 N N . THR A 1 207 ? 6.407 11.991 17.428 1.00 66.96 226 THR A N 1
ATOM 1480 C CA . THR A 1 207 ? 6.129 10.558 17.200 1.00 68.56 226 THR A CA 1
ATOM 1481 C C . THR A 1 207 ? 6.461 9.750 18.464 1.00 74.40 226 THR A C 1
ATOM 1482 O O . THR A 1 207 ? 6.920 10.334 19.446 1.00 72.69 226 THR A O 1
ATOM 1486 N N . ASP A 1 208 ? 6.194 8.422 18.469 1.00 74.83 227 ASP A N 1
ATOM 1487 C CA . ASP A 1 208 ? 6.531 7.579 19.630 1.00 78.21 227 ASP A CA 1
ATOM 1488 C C . ASP A 1 208 ? 8.058 7.501 19.744 1.00 83.87 227 ASP A C 1
ATOM 1489 O O . ASP A 1 208 ? 8.602 7.559 20.844 1.00 84.94 227 ASP A O 1
ATOM 1494 N N . ALA A 1 209 ? 8.743 7.461 18.590 1.00 80.79 228 ALA A N 1
ATOM 1495 C CA . ALA A 1 209 ? 10.198 7.506 18.498 1.00 81.39 228 ALA A CA 1
ATOM 1496 C C . ALA A 1 209 ? 10.714 8.874 18.983 1.00 81.90 228 ALA A C 1
ATOM 1497 O O . ALA A 1 209 ? 11.589 8.919 19.856 1.00 81.90 228 ALA A O 1
ATOM 1499 N N . SER A 1 210 ? 10.089 9.985 18.482 1.00 74.45 229 SER A N 1
ATOM 1500 C CA . SER A 1 210 ? 10.464 11.370 18.797 1.00 72.08 229 SER A CA 1
ATOM 1501 C C . SER A 1 210 ? 9.344 12.133 19.595 1.00 74.08 229 SER A C 1
ATOM 1502 O O . SER A 1 210 ? 8.699 13.021 19.027 1.00 72.36 229 SER A O 1
ATOM 1505 N N . PRO A 1 211 ? 9.103 11.825 20.906 1.00 70.72 230 PRO A N 1
ATOM 1506 C CA . PRO A 1 211 ? 8.026 12.523 21.648 1.00 68.68 230 PRO A CA 1
ATOM 1507 C C . PRO A 1 211 ? 8.404 13.905 22.187 1.00 70.62 230 PRO A C 1
ATOM 1508 O O . PRO A 1 211 ? 9.583 14.241 22.294 1.00 72.01 230 PRO A O 1
ATOM 1512 N N . HIS A 1 212 ? 7.385 14.695 22.551 1.00 63.78 231 HIS A N 1
ATOM 1513 C CA . HIS A 1 212 ? 7.578 16.024 23.111 1.00 61.95 231 HIS A CA 1
ATOM 1514 C C . HIS A 1 212 ? 6.893 16.126 24.464 1.00 65.56 231 HIS A C 1
ATOM 1515 O O . HIS A 1 212 ? 5.688 15.894 24.567 1.00 64.31 231 HIS A O 1
ATOM 1522 N N . THR A 1 213 ? 7.653 16.536 25.480 1.00 63.21 232 THR A N 1
ATOM 1523 C CA . THR A 1 213 ? 7.132 16.718 26.831 1.00 64.10 232 THR A CA 1
ATOM 1524 C C . THR A 1 213 ? 6.767 18.198 26.997 1.00 66.89 232 THR A C 1
ATOM 1525 O O . THR A 1 213 ? 7.637 19.073 26.933 1.00 67.58 232 THR A O 1
ATOM 1529 N N . LEU A 1 214 ? 5.473 18.465 27.174 1.00 61.31 233 LEU A N 1
ATOM 1530 C CA . LEU A 1 214 ? 4.946 19.807 27.383 1.00 60.13 233 LEU A CA 1
ATOM 1531 C C . LEU A 1 214 ? 5.150 20.197 28.857 1.00 68.26 233 LEU A C 1
ATOM 1532 O O . LEU A 1 214 ? 4.670 19.499 29.761 1.00 68.37 233 LEU A O 1
ATOM 1537 N N . SER A 1 215 ? 5.903 21.283 29.088 1.00 66.53 234 SER A N 1
ATOM 1538 C CA . SER A 1 215 ? 6.197 21.785 30.431 1.00 67.82 234 SER A CA 1
ATOM 1539 C C . SER A 1 215 ? 5.123 22.759 30.884 1.00 72.86 234 SER A C 1
ATOM 1540 O O . SER A 1 215 ? 4.361 23.261 30.061 1.00 71.37 234 SER A O 1
ATOM 1543 N N . VAL A 1 216 ? 5.067 23.027 32.201 1.00 71.94 235 VAL A N 1
ATOM 1544 C CA . VAL A 1 216 ? 4.152 23.982 32.828 1.00 71.10 235 VAL A CA 1
ATOM 1545 C C . VAL A 1 216 ? 4.478 25.386 32.264 1.00 74.22 235 VAL A C 1
ATOM 1546 O O . VAL A 1 216 ? 5.653 25.762 32.187 1.00 75.33 235 VAL A O 1
ATOM 1550 N N . GLY A 1 217 ? 3.453 26.103 31.811 1.00 68.02 236 GLY A N 1
ATOM 1551 C CA . GLY A 1 217 ? 3.628 27.441 31.251 1.00 66.68 236 GLY A CA 1
ATOM 1552 C C . GLY A 1 217 ? 4.149 27.490 29.825 1.00 68.79 236 GLY A C 1
ATOM 1553 O O . GLY A 1 217 ? 4.285 28.581 29.262 1.00 68.21 236 GLY A O 1
ATOM 1554 N N . GLU A 1 218 ? 4.452 26.317 29.227 1.00 63.85 237 GLU A N 1
ATOM 1555 C CA . GLU A 1 218 ? 4.921 26.218 27.841 1.00 62.28 237 GLU A CA 1
ATOM 1556 C C . GLU A 1 218 ? 3.742 26.310 26.849 1.00 63.99 237 GLU A C 1
ATOM 1557 O O . GLU A 1 218 ? 2.653 25.820 27.125 1.00 63.03 237 GLU A O 1
ATOM 1563 N N . SER A 1 219 ? 3.982 26.950 25.707 1.00 60.15 238 SER A N 1
ATOM 1564 C CA . SER A 1 219 ? 3.077 27.010 24.564 1.00 58.21 238 SER A CA 1
ATOM 1565 C C . SER A 1 219 ? 3.814 26.350 23.400 1.00 59.38 238 SER A C 1
ATOM 1566 O O . SER A 1 219 ? 4.730 26.955 22.854 1.00 60.10 238 SER A O 1
ATOM 1569 N N . TYR A 1 220 ? 3.494 25.071 23.118 1.00 52.92 239 TYR A N 1
ATOM 1570 C CA . TYR A 1 220 ? 4.053 24.226 22.056 1.00 51.04 239 TYR A CA 1
ATOM 1571 C C . TYR A 1 220 ? 3.306 24.471 20.735 1.00 53.99 239 TYR A C 1
ATOM 1572 O O . TYR A 1 220 ? 2.131 24.107 20.609 1.00 53.08 239 TYR A O 1
ATOM 1581 N N . VAL A 1 221 ? 3.999 25.100 19.763 1.00 50.38 240 VAL A N 1
ATOM 1582 C CA . VAL A 1 221 ? 3.462 25.476 18.446 1.00 49.56 240 VAL A CA 1
ATOM 1583 C C . VAL A 1 221 ? 3.894 24.461 17.361 1.00 53.64 240 VAL A C 1
ATOM 1584 O O . VAL A 1 221 ? 5.079 24.167 17.200 1.00 54.34 240 VAL A O 1
ATOM 1588 N N . CYS A 1 222 ? 2.903 23.931 16.651 1.00 49.91 241 CYS A N 1
ATOM 1589 C CA . CYS A 1 222 ? 3.005 22.961 15.555 1.00 50.06 241 CYS A CA 1
ATOM 1590 C C . CYS A 1 222 ? 2.337 23.552 14.364 1.00 47.54 241 CYS A C 1
ATOM 1591 O O . CYS A 1 222 ? 1.139 23.814 14.408 1.00 46.28 241 CYS A O 1
ATOM 1594 N N . ARG A 1 223 ? 3.104 23.784 13.311 1.00 42.63 242 ARG A N 1
ATOM 1595 C CA . ARG A 1 223 ? 2.615 24.377 12.071 1.00 41.44 242 ARG A CA 1
ATOM 1596 C C . ARG A 1 223 ? 2.594 23.324 10.982 1.00 44.38 242 ARG A C 1
ATOM 1597 O O . ARG A 1 223 ? 3.489 22.473 10.889 1.00 42.73 242 ARG A O 1
ATOM 1605 N N . VAL A 1 224 ? 1.514 23.333 10.212 1.00 40.00 243 VAL A N 1
ATOM 1606 C CA . VAL A 1 224 ? 1.298 22.367 9.169 1.00 38.58 243 VAL A CA 1
ATOM 1607 C C . VAL A 1 224 ? 0.853 23.073 7.889 1.00 43.01 243 VAL A C 1
ATOM 1608 O O . VAL A 1 224 ? -0.101 23.850 7.911 1.00 42.46 243 VAL A O 1
ATOM 1612 N N . LEU A 1 225 ? 1.524 22.746 6.762 1.00 39.28 244 LEU A N 1
ATOM 1613 C CA . LEU A 1 225 ? 1.131 23.169 5.429 1.00 37.90 244 LEU A CA 1
ATOM 1614 C C . LEU A 1 225 ? 0.030 22.207 5.004 1.00 43.31 244 LEU A C 1
ATOM 1615 O O . LEU A 1 225 ? 0.265 20.992 4.953 1.00 44.15 244 LEU A O 1
ATOM 1628 N N . ILE A 1 227 ? -3.218 21.111 2.418 1.00 40.84 246 ILE A N 1
ATOM 1629 C CA . ILE A 1 227 ? -3.812 21.313 1.100 1.00 41.11 246 ILE A CA 1
ATOM 1630 C C . ILE A 1 227 ? -5.246 21.851 1.302 1.00 47.32 246 ILE A C 1
ATOM 1631 O O . ILE A 1 227 ? -6.024 21.245 2.050 1.00 47.27 246 ILE A O 1
ATOM 1636 N N . PRO A 1 228 ? -5.576 23.021 0.683 1.00 43.70 247 PRO A N 1
ATOM 1637 C CA . PRO A 1 228 ? -6.929 23.602 0.856 1.00 43.79 247 PRO A CA 1
ATOM 1638 C C . PRO A 1 228 ? -8.054 22.641 0.481 1.00 49.13 247 PRO A C 1
ATOM 1639 O O . PRO A 1 228 ? -7.949 21.918 -0.512 1.00 48.21 247 PRO A O 1
ATOM 1643 N N . VAL A 1 229 ? -9.105 22.586 1.328 1.00 46.22 248 VAL A N 1
ATOM 1644 C CA . VAL A 1 229 ? -10.235 21.696 1.115 1.00 46.99 248 VAL A CA 1
ATOM 1645 C C . VAL A 1 229 ? -11.417 22.118 1.992 1.00 51.24 248 VAL A C 1
ATOM 1646 O O . VAL A 1 229 ? -11.198 22.428 3.163 1.00 50.11 248 VAL A O 1
ATOM 1650 N N . PRO A 1 230 ? -12.681 22.055 1.488 1.00 49.68 249 PRO A N 1
ATOM 1651 C CA . PRO A 1 230 ? -13.829 22.251 2.395 1.00 49.90 249 PRO A CA 1
ATOM 1652 C C . PRO A 1 230 ? -13.964 21.016 3.303 1.00 54.95 249 PRO A C 1
ATOM 1653 O O . PRO A 1 230 ? -13.723 19.899 2.841 1.00 55.50 249 PRO A O 1
ATOM 1657 N N . LEU A 1 231 ? -14.265 21.222 4.602 1.00 51.48 250 LEU A N 1
ATOM 1658 C CA . LEU A 1 231 ? -14.388 20.137 5.580 1.00 52.11 250 LEU A CA 1
ATOM 1659 C C . LEU A 1 231 ? -15.798 19.559 5.582 1.00 61.76 250 LEU A C 1
ATOM 1660 O O . LEU A 1 231 ? -16.771 20.264 5.282 1.00 63.06 250 LEU A O 1
ATOM 1665 N N . LYS A 1 232 ? -15.889 18.260 5.904 1.00 60.05 251 LYS A N 1
ATOM 1666 C CA . LYS A 1 232 ? -17.135 17.524 6.026 1.00 62.45 251 LYS A CA 1
ATOM 1667 C C . LYS A 1 232 ? -17.658 17.642 7.438 1.00 65.08 251 LYS A C 1
ATOM 1668 O O . LYS A 1 232 ? -16.858 17.600 8.381 1.00 62.87 251 LYS A O 1
ATOM 1674 N N . ILE A 1 233 ? -18.995 17.769 7.591 1.00 63.96 252 ILE A N 1
ATOM 1675 C CA . ILE A 1 233 ? -19.658 17.721 8.902 1.00 64.93 252 ILE A CA 1
ATOM 1676 C C . ILE A 1 233 ? -19.597 16.241 9.299 1.00 70.16 252 ILE A C 1
ATOM 1677 O O . ILE A 1 233 ? -20.218 15.401 8.641 1.00 71.13 252 ILE A O 1
ATOM 1682 N N . GLU A 1 234 ? -18.743 15.922 10.278 1.00 65.96 253 GLU A N 1
ATOM 1683 C CA . GLU A 1 234 ? -18.495 14.547 10.718 1.00 67.00 253 GLU A CA 1
ATOM 1684 C C . GLU A 1 234 ? -19.485 14.072 11.776 1.00 73.68 253 GLU A C 1
ATOM 1685 O O . GLU A 1 234 ? -19.672 12.861 11.935 1.00 74.30 253 GLU A O 1
ATOM 1691 N N . ARG A 1 235 ? -20.094 15.019 12.511 1.00 71.57 254 ARG A N 1
ATOM 1692 C CA . ARG A 1 235 ? -21.037 14.726 13.582 1.00 73.66 254 ARG A CA 1
ATOM 1693 C C . ARG A 1 235 ? -21.975 15.900 13.843 1.00 81.54 254 ARG A C 1
ATOM 1694 O O . ARG A 1 235 ? -21.560 17.060 13.811 1.00 80.18 254 ARG A O 1
ATOM 1702 N N . THR A 1 236 ? -23.241 15.568 14.119 1.00 82.90 255 THR A N 1
ATOM 1703 C CA . THR A 1 236 ? -24.316 16.468 14.535 1.00 84.64 255 THR A CA 1
ATOM 1704 C C . THR A 1 236 ? -24.849 15.878 15.858 1.00 91.64 255 THR A C 1
ATOM 1705 O O . THR A 1 236 ? -25.316 14.738 15.857 1.00 93.55 255 THR A O 1
ATOM 1709 N N . ASP A 1 237 ? -24.715 16.613 16.986 1.00 88.16 256 ASP A N 1
ATOM 1710 C CA . ASP A 1 237 ? -25.167 16.143 18.303 1.00 89.09 256 ASP A CA 1
ATOM 1711 C C . ASP A 1 237 ? -26.699 16.314 18.456 1.00 98.41 256 ASP A C 1
ATOM 1712 O O . ASP A 1 237 ? -27.352 16.828 17.541 1.00 99.01 256 ASP A O 1
ATOM 1717 N N . ALA A 1 238 ? -27.266 15.872 19.612 1.00 98.27 257 ALA A N 1
ATOM 1718 C CA . ALA A 1 238 ? -28.705 15.946 19.937 1.00 101.23 257 ALA A CA 1
ATOM 1719 C C . ALA A 1 238 ? -29.239 17.397 19.917 1.00 106.56 257 ALA A C 1
ATOM 1720 O O . ALA A 1 238 ? -30.405 17.609 19.563 1.00 108.23 257 ALA A O 1
ATOM 1722 N N . GLU A 1 239 ? -28.371 18.381 20.271 1.00 101.09 258 GLU A N 1
ATOM 1723 C CA . GLU A 1 239 ? -28.663 19.822 20.322 1.00 100.62 258 GLU A CA 1
ATOM 1724 C C . GLU A 1 239 ? -28.539 20.506 18.937 1.00 102.66 258 GLU A C 1
ATOM 1725 O O . GLU A 1 239 ? -28.767 21.716 18.829 1.00 102.46 258 GLU A O 1
ATOM 1731 N N . GLY A 1 240 ? -28.193 19.729 17.907 1.00 97.45 259 GLY A N 1
ATOM 1732 C CA . GLY A 1 240 ? -28.049 20.215 16.538 1.00 96.47 259 GLY A CA 1
ATOM 1733 C C . GLY A 1 240 ? -26.670 20.722 16.143 1.00 96.25 259 GLY A C 1
ATOM 1734 O O . GLY A 1 240 ? -26.431 20.963 14.956 1.00 96.67 259 GLY A O 1
ATOM 1735 N N . GLY A 1 241 ? -25.772 20.890 17.126 1.00 88.30 260 GLY A N 1
ATOM 1736 C CA . GLY A 1 241 ? -24.401 21.361 16.929 1.00 84.75 260 GLY A CA 1
ATOM 1737 C C . GLY A 1 241 ? -23.593 20.491 15.982 1.00 85.00 260 GLY A C 1
ATOM 1738 O O . GLY A 1 241 ? -23.586 19.265 16.131 1.00 85.77 260 GLY A O 1
ATOM 1739 N N . GLU A 1 242 ? -22.927 21.123 14.983 1.00 76.35 261 GLU A N 1
ATOM 1740 C CA . GLU A 1 242 ? -22.138 20.433 13.949 1.00 73.78 261 GLU A CA 1
ATOM 1741 C C . GLU A 1 242 ? -20.616 20.490 14.206 1.00 70.73 261 GLU A C 1
ATOM 1742 O O . GLU A 1 242 ? -20.092 21.523 14.631 1.00 66.79 261 GLU A O 1
ATOM 1748 N N . PHE A 1 243 ? -19.921 19.372 13.905 1.00 65.95 262 PHE A N 1
ATOM 1749 C CA . PHE A 1 243 ? -18.482 19.211 14.092 1.00 63.88 262 PHE A CA 1
ATOM 1750 C C . PHE A 1 243 ? -17.784 18.796 12.788 1.00 66.27 262 PHE A C 1
ATOM 1751 O O . PHE A 1 243 ? -18.212 17.853 12.128 1.00 67.35 262 PHE A O 1
ATOM 1759 N N . GLY A 1 244 ? -16.717 19.515 12.442 1.00 60.55 263 GLY A N 1
ATOM 1760 C CA . GLY A 1 244 ? -15.929 19.280 11.233 1.00 59.67 263 GLY A CA 1
ATOM 1761 C C . GLY A 1 244 ? -14.616 18.594 11.541 1.00 61.61 263 GLY A C 1
ATOM 1762 O O . GLY A 1 244 ? -14.545 17.359 11.587 1.00 63.32 263 GLY A O 1
ATOM 1763 N N . LEU A 1 245 ? -13.576 19.393 11.805 1.00 54.04 264 LEU A N 1
ATOM 1764 C CA . LEU A 1 245 ? -12.269 18.848 12.134 1.00 51.78 264 LEU A CA 1
ATOM 1765 C C . LEU A 1 245 ? -12.209 18.290 13.563 1.00 55.65 264 LEU A C 1
ATOM 1766 O O . LEU A 1 245 ? -12.807 18.850 14.488 1.00 55.75 264 LEU A O 1
ATOM 1771 N N . SER A 1 246 ? -11.430 17.213 13.731 1.00 50.70 265 SER A N 1
ATOM 1772 C CA . SER A 1 246 ? -11.050 16.642 15.012 1.00 50.27 265 SER A CA 1
ATOM 1773 C C . SER A 1 246 ? -9.553 16.637 15.107 1.00 54.37 265 SER A C 1
ATOM 1774 O O . SER A 1 246 ? -8.870 16.496 14.087 1.00 53.32 265 SER A O 1
ATOM 1777 N N . VAL A 1 247 ? -9.038 16.809 16.324 1.00 51.92 266 VAL A N 1
ATOM 1778 C CA . VAL A 1 247 ? -7.614 16.727 16.615 1.00 50.62 266 VAL A CA 1
ATOM 1779 C C . VAL A 1 247 ? -7.469 15.612 17.658 1.00 55.67 266 VAL A C 1
ATOM 1780 O O . VAL A 1 247 ? -8.056 15.694 18.727 1.00 54.04 266 VAL A O 1
ATOM 1784 N N . SER A 1 248 ? -6.742 14.552 17.308 1.00 55.13 267 SER A N 1
ATOM 1785 C CA . SER A 1 248 ? -6.439 13.418 18.181 1.00 55.81 267 SER A CA 1
ATOM 1786 C C . SER A 1 248 ? -4.999 13.563 18.738 1.00 61.47 267 SER A C 1
ATOM 1787 O O . SER A 1 248 ? -4.068 13.793 17.966 1.00 61.76 267 SER A O 1
ATOM 1790 N N . LEU A 1 249 ? -4.824 13.486 20.065 1.00 59.09 268 LEU A N 1
ATOM 1791 C CA . LEU A 1 249 ? -3.506 13.617 20.714 1.00 59.19 268 LEU A CA 1
ATOM 1792 C C . LEU A 1 249 ? -3.248 12.465 21.690 1.00 64.87 268 LEU A C 1
ATOM 1793 O O . LEU A 1 249 ? -4.117 12.151 22.511 1.00 65.96 268 LEU A O 1
ATOM 1798 N N . VAL A 1 250 ? -2.061 11.836 21.610 1.00 60.58 269 VAL A N 1
ATOM 1799 C CA . VAL A 1 250 ? -1.689 10.779 22.555 1.00 60.65 269 VAL A CA 1
ATOM 1800 C C . VAL A 1 250 ? -0.803 11.446 23.616 1.00 64.82 269 VAL A C 1
ATOM 1801 O O . VAL A 1 250 ? 0.357 11.772 23.342 1.00 64.11 269 VAL A O 1
ATOM 1805 N N . ILE A 1 251 ? -1.395 11.728 24.792 1.00 61.41 270 ILE A N 1
ATOM 1806 C CA . ILE A 1 251 ? -0.729 12.374 25.927 1.00 61.79 270 ILE A CA 1
ATOM 1807 C C . ILE A 1 251 ? -0.589 11.336 27.060 1.00 68.50 270 ILE A C 1
ATOM 1808 O O . ILE A 1 251 ? -1.599 10.788 27.534 1.00 67.61 270 ILE A O 1
ATOM 1813 N N . ASP A 1 252 ? 0.680 11.058 27.457 1.00 66.45 271 ASP A N 1
ATOM 1814 C CA . ASP A 1 252 ? 1.083 10.082 28.480 1.00 68.03 271 ASP A CA 1
ATOM 1815 C C . ASP A 1 252 ? 0.427 8.716 28.206 1.00 73.32 271 ASP A C 1
ATOM 1816 O O . ASP A 1 252 ? -0.139 8.101 29.110 1.00 74.61 271 ASP A O 1
ATOM 1821 N N . GLY A 1 253 ? 0.469 8.297 26.941 1.00 69.92 272 GLY A N 1
ATOM 1822 C CA . GLY A 1 253 ? -0.103 7.041 26.459 1.00 71.32 272 GLY A CA 1
ATOM 1823 C C . GLY A 1 253 ? -1.618 6.995 26.321 1.00 74.34 272 GLY A C 1
ATOM 1824 O O . GLY A 1 253 ? -2.165 5.964 25.919 1.00 75.43 272 GLY A O 1
ATOM 1825 N N . GLN A 1 254 ? -2.310 8.104 26.632 1.00 68.50 273 GLN A N 1
ATOM 1826 C CA . GLN A 1 254 ? -3.763 8.186 26.543 1.00 67.89 273 GLN A CA 1
ATOM 1827 C C . GLN A 1 254 ? -4.215 9.032 25.347 1.00 69.66 273 GLN A C 1
ATOM 1828 O O . GLN A 1 254 ? -3.871 10.218 25.248 1.00 65.49 273 GLN A O 1
ATOM 1834 N N . GLN A 1 255 ? -5.010 8.411 24.455 1.00 68.76 274 GLN A N 1
ATOM 1835 C CA . GLN A 1 255 ? -5.581 9.075 23.289 1.00 68.47 274 GLN A CA 1
ATOM 1836 C C . GLN A 1 255 ? -6.722 9.988 23.713 1.00 71.59 274 GLN A C 1
ATOM 1837 O O . GLN A 1 255 ? -7.657 9.553 24.384 1.00 71.15 274 GLN A O 1
ATOM 1851 N N . LEU A 1 257 ? -9.408 12.942 22.064 1.00 64.26 276 LEU A N 1
ATOM 1852 C CA . LEU A 1 257 ? -9.997 13.526 20.872 1.00 63.90 276 LEU A CA 1
ATOM 1853 C C . LEU A 1 257 ? -10.639 14.874 21.197 1.00 66.28 276 LEU A C 1
ATOM 1854 O O . LEU A 1 257 ? -11.358 14.998 22.188 1.00 65.87 276 LEU A O 1
ATOM 1859 N N . VAL A 1 258 ? -10.351 15.885 20.358 1.00 60.86 277 VAL A N 1
ATOM 1860 C CA . VAL A 1 258 ? -10.891 17.248 20.444 1.00 59.31 277 VAL A CA 1
ATOM 1861 C C . VAL A 1 258 ? -11.693 17.506 19.199 1.00 61.48 277 VAL A C 1
ATOM 1862 O O . VAL A 1 258 ? -11.130 17.413 18.104 1.00 60.21 277 VAL A O 1
ATOM 1866 N N . GLU A 1 259 ? -12.988 17.850 19.353 1.00 57.64 278 GLU A N 1
ATOM 1867 C CA . GLU A 1 259 ? -13.865 18.165 18.221 1.00 57.54 278 GLU A CA 1
ATOM 1868 C C . GLU A 1 259 ? -13.980 19.677 18.014 1.00 61.04 278 GLU A C 1
ATOM 1869 O O . GLU A 1 259 ? -14.294 20.404 18.958 1.00 60.25 278 GLU A O 1
ATOM 1875 N N . ILE A 1 260 ? -13.708 20.146 16.780 1.00 56.95 279 ILE A N 1
ATOM 1876 C CA . ILE A 1 260 ? -13.789 21.561 16.442 1.00 56.62 279 ILE A CA 1
ATOM 1877 C C . ILE A 1 260 ? -15.167 21.846 15.844 1.00 62.87 279 ILE A C 1
ATOM 1878 O O . ILE A 1 260 ? -15.510 21.238 14.826 1.00 63.27 279 ILE A O 1
ATOM 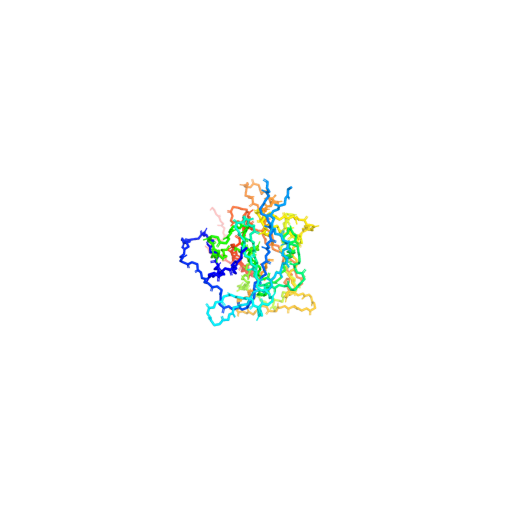1883 N N . PRO A 1 261 ? -15.959 22.777 16.436 1.00 60.32 280 PRO A N 1
ATOM 1884 C CA . PRO A 1 261 ? -17.274 23.114 15.846 1.00 60.84 280 PRO A CA 1
ATOM 1885 C C . PRO A 1 261 ? -17.137 23.547 14.386 1.00 63.43 280 PRO A C 1
ATOM 1886 O O . PRO A 1 261 ? -16.230 24.322 14.066 1.00 62.73 280 PRO A O 1
ATOM 1890 N N . TYR A 1 262 ? -18.027 23.028 13.510 1.00 59.51 281 TYR A N 1
ATOM 1891 C CA . TYR A 1 262 ? -18.045 23.291 12.074 1.00 59.13 281 TYR A CA 1
ATOM 1892 C C . TYR A 1 262 ? -18.249 24.781 11.761 1.00 63.83 281 TYR A C 1
ATOM 1893 O O . TYR A 1 262 ? -17.625 25.298 10.822 1.00 63.51 281 TYR A O 1
ATOM 1902 N N . SER A 1 263 ? -19.061 25.479 12.581 1.00 60.57 282 SER A N 1
ATOM 1903 C CA . SER A 1 263 ? -19.343 26.912 12.441 1.00 60.10 282 SER A CA 1
ATOM 1904 C C . SER A 1 263 ? -18.068 27.760 12.619 1.00 61.98 282 SER A C 1
ATOM 1905 O O . SER A 1 263 ? -17.957 28.829 12.009 1.00 61.53 282 SER A O 1
ATOM 1908 N N . GLU A 1 264 ? -17.118 27.267 13.441 1.00 57.24 283 GLU A N 1
ATOM 1909 C CA . GLU A 1 264 ? -15.837 27.912 13.747 1.00 55.81 283 GLU A CA 1
ATOM 1910 C C . GLU A 1 264 ? -14.749 27.626 12.705 1.00 60.12 283 GLU A C 1
ATOM 1911 O O . GLU A 1 264 ? -13.847 28.441 12.555 1.00 60.37 283 GLU A O 1
ATOM 1917 N N . LEU A 1 265 ? -14.798 26.460 12.040 1.00 56.39 284 LEU A N 1
ATOM 1918 C CA . LEU A 1 265 ? -13.827 26.014 11.021 1.00 54.31 284 LEU A CA 1
ATOM 1919 C C . LEU A 1 265 ? -14.518 25.036 10.060 1.00 56.90 284 LEU A C 1
ATOM 1920 O O . LEU A 1 265 ? -14.721 23.869 10.401 1.00 58.15 284 LEU A O 1
ATOM 1925 N N . GLY A 1 266 ? -14.926 25.534 8.902 1.00 51.97 285 GLY A N 1
ATOM 1926 C CA . GLY A 1 266 ? -15.624 24.719 7.913 1.00 52.82 285 GLY A CA 1
ATOM 1927 C C . GLY A 1 266 ? -14.813 24.415 6.674 1.00 57.14 285 GLY A C 1
ATOM 1928 O O . GLY A 1 266 ? -15.181 23.541 5.889 1.00 57.80 285 GLY A O 1
ATOM 1929 N N . GLU A 1 267 ? -13.702 25.146 6.482 1.00 52.51 286 GLU A N 1
ATOM 1930 C CA . GLU A 1 267 ? -12.828 25.013 5.319 1.00 50.87 286 GLU A CA 1
ATOM 1931 C C . GLU A 1 267 ? -11.408 25.478 5.607 1.00 52.08 286 GLU A C 1
ATOM 1932 O O . GLU A 1 267 ? -11.203 26.368 6.432 1.00 51.35 286 GLU A O 1
ATOM 1938 N N . PHE A 1 268 ? -10.441 24.875 4.892 1.00 46.91 287 PHE A N 1
ATOM 1939 C CA . PHE A 1 268 ? -9.062 25.309 4.812 1.00 44.58 287 PHE A CA 1
ATOM 1940 C C . PHE A 1 268 ? -8.985 26.064 3.503 1.00 48.81 287 PHE A C 1
ATOM 1941 O O . PHE A 1 268 ? -9.065 25.430 2.458 1.00 48.38 287 PHE A O 1
ATOM 1949 N N . ARG A 1 269 ? -8.920 27.424 3.551 1.00 46.55 288 ARG A N 1
ATOM 1950 C CA A ARG A 1 269 ? -8.844 28.261 2.346 0.50 46.13 288 ARG A CA 1
ATOM 1951 C CA B ARG A 1 269 ? -8.842 28.273 2.351 0.50 46.08 288 ARG A CA 1
ATOM 1952 C C . ARG A 1 269 ? -7.392 28.610 2.049 1.00 48.46 288 ARG A C 1
ATOM 1953 O O . ARG A 1 269 ? -6.614 28.826 2.991 1.00 48.49 288 ARG A O 1
ATOM 1968 N N . GLN A 1 270 ? -7.025 28.653 0.744 1.00 43.91 289 GLN A N 1
ATOM 1969 C CA A GLN A 1 270 ? -5.689 28.982 0.269 0.50 42.44 289 GLN A CA 1
ATOM 1970 C CA B GLN A 1 270 ? -5.657 28.956 0.313 0.50 42.38 289 GLN A CA 1
ATOM 1971 C C . GLN A 1 270 ? -5.214 30.310 0.859 1.00 46.09 289 GLN A C 1
ATOM 1972 O O . GLN A 1 270 ? -5.992 31.269 0.892 1.00 45.96 289 GLN A O 1
ATOM 1983 N N . GLY A 1 271 ? -3.973 30.352 1.335 1.00 41.94 290 GLY A N 1
ATOM 1984 C CA . GLY A 1 271 ? -3.392 31.560 1.900 1.00 41.27 290 GLY A CA 1
ATOM 1985 C C . GLY A 1 271 ? -3.912 32.028 3.245 1.00 45.18 290 GLY A C 1
ATOM 1986 O O . GLY A 1 271 ? -3.476 33.083 3.714 1.00 44.54 290 GLY A O 1
ATOM 1987 N N . GLU A 1 272 ? -4.804 31.250 3.907 1.00 42.13 291 GLU A N 1
ATOM 1988 C CA . GLU A 1 272 ? -5.257 31.614 5.260 1.00 42.22 291 GLU A CA 1
ATOM 1989 C C . GLU A 1 272 ? -4.539 30.789 6.325 1.00 43.21 291 GLU A C 1
ATOM 1990 O O . GLU A 1 272 ? -4.135 29.659 6.061 1.00 41.42 291 GLU A O 1
ATOM 1996 N N . LYS A 1 273 ? -4.354 31.385 7.515 1.00 40.40 292 LYS A N 1
ATOM 1997 C CA . LYS A 1 273 ? -3.757 30.782 8.714 1.00 39.73 292 LYS A CA 1
ATOM 1998 C C . LYS A 1 273 ? -4.869 30.493 9.739 1.00 45.03 292 LYS A C 1
ATOM 1999 O O . LYS A 1 273 ? -5.712 31.350 10.002 1.00 45.76 292 LYS A O 1
ATOM 2005 N N . TYR A 1 274 ? -4.898 29.274 10.275 1.00 41.18 293 TYR A N 1
ATOM 2006 C CA . TYR A 1 274 ? -5.864 28.848 11.288 1.00 39.15 293 TYR A CA 1
ATOM 2007 C C . TYR A 1 274 ? -5.094 28.495 12.518 1.00 43.42 293 TYR A C 1
ATOM 2008 O O . TYR A 1 274 ? -4.346 27.519 12.508 1.00 43.33 293 TYR A O 1
ATOM 2017 N N . VAL A 1 275 ? -5.194 29.337 13.542 1.00 41.20 294 VAL A N 1
ATOM 2018 C CA . VAL A 1 275 ? -4.560 29.135 14.834 1.00 41.46 294 VAL A CA 1
ATOM 2019 C C . VAL A 1 275 ? -5.549 28.349 15.688 1.00 47.81 294 VAL A C 1
ATOM 2020 O O . VAL A 1 275 ? -6.646 28.833 15.962 1.00 49.47 294 VAL A O 1
ATOM 2024 N N . ILE A 1 276 ? -5.188 27.120 16.051 1.00 44.52 295 ILE A N 1
ATOM 2025 C CA . ILE A 1 276 ? -6.037 26.257 16.873 1.00 44.80 295 ILE A CA 1
ATOM 2026 C C . ILE A 1 276 ? -5.376 26.081 18.257 1.00 48.81 295 ILE A C 1
ATOM 2027 O O . ILE A 1 276 ? -4.386 25.358 18.407 1.00 48.06 295 ILE A O 1
ATOM 2032 N N . GLY A 1 277 ? -5.925 26.787 19.234 1.00 46.76 296 GLY A N 1
ATOM 2033 C CA . GLY A 1 277 ? -5.486 26.723 20.620 1.00 46.93 296 GLY A CA 1
ATOM 2034 C C . GLY A 1 277 ? -6.070 25.480 21.248 1.00 51.47 296 GLY A C 1
ATOM 2035 O O . GLY A 1 277 ? -7.245 25.179 21.042 1.00 51.27 296 GLY A O 1
ATOM 2036 N N . LEU A 1 278 ? -5.236 24.706 21.934 1.00 48.15 297 LEU A N 1
ATOM 2037 C CA . LEU A 1 278 ? -5.633 23.472 22.616 1.00 48.00 297 LEU A CA 1
ATOM 2038 C C . LEU A 1 278 ? -5.045 23.495 24.013 1.00 54.01 297 LEU A C 1
ATOM 2039 O O . LEU A 1 278 ? -3.828 23.337 24.174 1.00 53.85 297 LEU A O 1
ATOM 2044 N N . LYS A 1 279 ? -5.888 23.787 25.012 1.00 51.64 298 LYS A N 1
ATOM 2045 C CA . LYS A 1 279 ? -5.473 23.851 26.409 1.00 51.57 298 LYS A CA 1
ATOM 2046 C C . LYS A 1 279 ? -5.890 22.557 27.104 1.00 53.32 298 LYS A C 1
ATOM 2047 O O . LYS A 1 279 ? -7.082 22.268 27.194 1.00 51.33 298 LYS A O 1
ATOM 2053 N N . ILE A 1 280 ? -4.895 21.757 27.532 1.00 50.68 299 ILE A N 1
ATOM 2054 C CA . ILE A 1 280 ? -5.098 20.476 28.217 1.00 51.70 299 ILE A CA 1
ATOM 2055 C C . ILE A 1 280 ? -5.348 20.748 29.718 1.00 57.16 299 ILE A C 1
ATOM 2056 O O . ILE A 1 280 ? -4.423 21.166 30.439 1.00 56.69 299 ILE A O 1
ATOM 2061 N N . LYS A 1 281 ? -6.612 20.553 30.162 1.00 53.63 300 LYS A N 1
ATOM 2062 C CA . LYS A 1 281 ? -7.042 20.717 31.560 1.00 53.78 300 LYS A CA 1
ATOM 2063 C C . LYS A 1 281 ? -7.157 19.349 32.195 1.00 58.76 300 LYS A C 1
ATOM 2064 O O . LYS A 1 281 ? -7.969 18.525 31.756 1.00 58.96 300 LYS A O 1
ATOM 2070 N N . GLY A 1 282 ? -6.293 19.096 33.172 1.00 56.53 301 GLY A N 1
ATOM 2071 C CA . GLY A 1 282 ? -6.235 17.833 33.907 1.00 57.27 301 GLY A CA 1
ATOM 2072 C C . GLY A 1 282 ? -7.448 17.609 34.784 1.00 60.68 301 GLY A C 1
ATOM 2073 O O . GLY A 1 282 ? -8.208 18.553 35.055 1.00 59.57 301 GLY A O 1
ATOM 2074 N N . THR A 1 283 ? -7.647 16.339 35.213 1.00 58.84 302 THR A N 1
ATOM 2075 C CA . THR A 1 283 ? -8.773 15.901 36.052 1.00 59.77 302 THR A CA 1
ATOM 2076 C C . THR A 1 283 ? -8.845 16.784 37.308 1.00 62.97 302 THR A C 1
ATOM 2077 O O . THR A 1 283 ? -7.813 17.104 37.922 1.00 62.57 302 THR A O 1
ATOM 2081 N N . GLU A 1 284 ? -10.062 17.248 37.606 1.00 58.78 303 GLU A N 1
ATOM 2082 C CA . GLU A 1 284 ? -10.340 18.170 38.699 1.00 59.11 303 GLU A CA 1
ATOM 2083 C C . GLU A 1 284 ? -11.580 17.757 39.528 1.00 63.37 303 GLU A C 1
ATOM 2084 O O . GLU A 1 284 ? -12.608 17.382 38.960 1.00 63.04 303 GLU A O 1
ATOM 2090 N N . ILE A 1 285 ? -11.485 17.856 40.868 1.00 60.23 304 ILE A N 1
ATOM 2091 C CA . ILE A 1 285 ? -12.616 17.624 41.772 1.00 59.49 304 ILE A CA 1
ATOM 2092 C C . ILE A 1 285 ? -13.012 18.991 42.296 1.00 62.67 304 ILE A C 1
ATOM 2093 O O . ILE A 1 285 ? -12.189 19.686 42.896 1.00 62.79 304 ILE A O 1
ATOM 2098 N N . VAL A 1 286 ? -14.252 19.401 41.992 1.00 58.32 305 VAL A N 1
ATOM 2099 C CA . VAL A 1 286 ? -14.814 20.695 42.377 1.00 57.23 305 VAL A CA 1
ATOM 2100 C C . VAL A 1 286 ? -15.624 20.533 43.668 1.00 58.95 305 VAL A C 1
ATOM 2101 O O . VAL A 1 286 ? -16.653 19.855 43.640 1.00 58.15 305 VAL A O 1
ATOM 2105 N N . PRO A 1 287 ? -15.208 21.202 44.780 1.00 54.99 306 PRO A N 1
ATOM 2106 C CA . PRO A 1 287 ? -15.950 21.066 46.045 1.00 55.11 306 PRO A CA 1
ATOM 2107 C C . PRO A 1 287 ? -16.988 22.157 46.295 1.00 59.78 306 PRO A C 1
ATOM 2108 O O . PRO A 1 287 ? -16.773 23.315 45.965 1.00 61.83 306 PRO A O 1
ATOM 2112 N N . THR A 1 288 ? -18.082 21.784 46.942 1.00 55.74 307 THR A N 1
ATOM 2113 C CA . THR A 1 288 ? -19.173 22.660 47.358 1.00 55.40 307 THR A CA 1
ATOM 2114 C C . THR A 1 288 ? -19.413 22.331 48.818 1.00 58.99 307 THR A C 1
ATOM 2115 O O . THR A 1 288 ? -19.308 21.166 49.187 1.00 59.54 307 THR A O 1
ATOM 2119 N N . VAL A 1 289 ? -19.682 23.348 49.655 1.00 53.84 308 VAL A N 1
ATOM 2120 C CA . VAL A 1 289 ? -19.968 23.176 51.072 1.00 53.44 308 VAL A CA 1
ATOM 2121 C C . VAL A 1 289 ? -21.242 23.925 51.449 1.00 56.44 308 VAL A C 1
ATOM 2122 O O . VAL A 1 289 ? -21.394 25.100 51.133 1.00 55.51 308 VAL A O 1
ATOM 2126 N N . LYS A 1 290 ? -22.132 23.241 52.153 1.00 53.83 309 LYS A N 1
ATOM 2127 C CA . LYS A 1 290 ? -23.341 23.811 52.710 1.00 54.64 309 LYS A CA 1
ATOM 2128 C C . LYS A 1 290 ? -23.524 23.249 54.114 1.00 58.94 309 LYS A C 1
ATOM 2129 O O . LYS A 1 290 ? -23.530 22.030 54.271 1.00 59.28 309 LYS A O 1
ATOM 2135 N N . ALA A 1 291 ? -23.616 24.136 55.136 1.00 55.82 310 ALA A N 1
ATOM 2136 C CA . ALA A 1 291 ? -23.874 23.779 56.527 1.00 56.94 310 ALA A CA 1
ATOM 2137 C C . ALA A 1 291 ? -25.356 23.858 56.747 1.00 63.85 310 ALA A C 1
ATOM 2138 O O . ALA A 1 291 ? -25.987 24.809 56.284 1.00 65.83 310 ALA A O 1
ATOM 2140 N N . LEU A 1 292 ? -25.931 22.855 57.420 1.00 59.82 311 LEU A N 1
ATOM 2141 C CA . LEU A 1 292 ? -27.364 22.727 57.587 1.00 59.97 311 LEU A CA 1
ATOM 2142 C C . LEU A 1 292 ? -27.746 22.105 58.886 1.00 65.53 311 LEU A C 1
ATOM 2143 O O . LEU A 1 292 ? -26.923 21.501 59.578 1.00 67.71 311 LEU A O 1
ATOM 2148 N N . GLU A 1 293 ? -29.041 22.181 59.180 1.00 60.55 312 GLU A N 1
ATOM 2149 C CA . GLU A 1 293 ? -29.706 21.471 60.263 1.00 59.14 312 GLU A CA 1
ATOM 2150 C C . GLU A 1 293 ? -29.550 19.975 59.953 1.00 63.33 312 GLU A C 1
ATOM 2151 O O . GLU A 1 293 ? -29.501 19.604 58.773 1.00 61.53 312 GLU A O 1
ATOM 2157 N N . TRP A 1 294 ? -29.425 19.132 60.983 1.00 63.57 313 TRP A N 1
ATOM 2158 C CA . TRP A 1 294 ? -29.227 17.687 60.851 1.00 65.01 313 TRP A CA 1
ATOM 2159 C C . TRP A 1 294 ? -30.356 17.033 60.035 1.00 73.42 313 TRP A C 1
ATOM 2160 O O . TRP A 1 294 ? -30.073 16.351 59.052 1.00 72.03 313 TRP A O 1
ATOM 2171 N N . GLU A 1 295 ? -31.613 17.243 60.448 1.00 75.64 314 GLU A N 1
ATOM 2172 C CA . GLU A 1 295 ? -32.808 16.718 59.784 1.00 79.40 314 GLU A CA 1
ATOM 2173 C C . GLU A 1 295 ? -33.368 17.782 58.843 1.00 90.33 314 GLU A C 1
ATOM 2174 O O . GLU A 1 295 ? -33.771 18.854 59.306 1.00 92.37 314 GLU A O 1
ATOM 2180 N N . ASP A 1 296 ? -33.409 17.498 57.536 1.00 89.50 315 ASP A N 1
ATOM 2181 C CA . ASP A 1 296 ? -33.921 18.457 56.550 1.00 91.24 315 ASP A CA 1
ATOM 2182 C C . ASP A 1 296 ? -35.476 18.640 56.616 1.00 100.47 315 ASP A C 1
ATOM 2183 O O . ASP A 1 296 ? -36.166 17.946 57.384 1.00 100.55 315 ASP A O 1
ATOM 2188 N N . GLU A 1 297 ? -35.999 19.629 55.833 1.00 99.32 316 GLU A N 1
ATOM 2189 C CA . GLU A 1 297 ? -37.426 19.974 55.736 1.00 138.56 316 GLU A CA 1
ATOM 2190 C C . GLU A 1 297 ? -37.688 20.819 54.486 1.00 169.01 316 GLU A C 1
ATOM 2191 O O . GLU A 1 297 ? -36.922 21.731 54.177 1.00 128.02 316 GLU A O 1
#

CATH classification: 2.60.40.2620 (+1 more: 2.60.40.2630)

Organism: Bacteroides fragilis (strain ATCC 25285 / DSM 2151 / CCUG 4856 / JCM 11019 / LMG 10263 / NCTC 9343 / Onslow / VPI 2553 / EN-2) (NCBI:txid272559)